Protein AF-0000000076353578 (afdb_homodimer)

Sequence (304 aa):
MSQKGAGIDLDQSLGYLLKEASSALRAAMEEVLRPLGMSVTHYSCLELLAQRPGLSNSELARGAFVTRQTMNVLLQALERDGHVTRPAEAPVGKALPARLTPSGRQSLEKATAAVRSVELRMLSGMSGAEQEAAFRSLKSMVRSLRTGDGDAMSQKGAGIDLDQSLGYLLKEASSALRAAMEEVLRPLGMSVTHYSCLELLAQRPGLSNSELARGAFVTRQTMNVLLQALERDGHVTRPAEAPVGKALPARLTPSGRQSLEKATAAVRSVELRMLSGMSGAEQEAAFRSLKSMVRSLRTGDGDA

Nearest PDB structures (foldseek):
  5x80-assembly1_B  TM=7.965E-01  e=1.619E-10  Mycobacterium tuberculosis H37Rv
  7kua-assembly1_A-2  TM=9.140E-01  e=1.171E-07  Pseudomonas putida
  7kfq-assembly1_A  TM=8.754E-01  e=1.241E-07  Variovorax paradoxus
  6pcp-assembly2_C  TM=8.796E-01  e=1.276E-06  Bordetella pertussis
  6pco-assembly2_C  TM=8.900E-01  e=3.058E-06  Bordetella bronchiseptica

Structure (mmCIF, N/CA/C/O backbone):
data_AF-0000000076353578-model_v1
#
loop_
_entity.id
_entity.type
_entity.pdbx_description
1 polymer 'MarR family transcriptional regulator'
#
loop_
_atom_site.group_PDB
_atom_site.id
_atom_site.type_symbol
_atom_site.label_atom_id
_atom_site.label_alt_id
_atom_site.label_comp_id
_atom_site.label_asym_id
_atom_site.label_entity_id
_atom_site.label_seq_id
_atom_site.pdbx_PDB_ins_code
_atom_site.Cartn_x
_atom_site.Cartn_y
_atom_site.Cartn_z
_atom_site.occupancy
_atom_site.B_iso_or_equiv
_atom_site.auth_seq_id
_atom_site.auth_comp_id
_atom_site.auth_asym_id
_atom_site.auth_atom_id
_atom_site.pdbx_PDB_model_num
ATOM 1 N N . MET A 1 1 ? 1.981 -37.719 -4.461 1 25.62 1 MET A N 1
ATOM 2 C CA . MET A 1 1 ? 2.348 -36.781 -3.393 1 25.62 1 MET A CA 1
ATOM 3 C C . MET A 1 1 ? 1.913 -35.375 -3.73 1 25.62 1 MET A C 1
ATOM 5 O O . MET A 1 1 ? 2.189 -34.875 -4.824 1 25.62 1 MET A O 1
ATOM 9 N N . SER A 1 2 ? 0.731 -34.844 -3.625 1 32.31 2 SER A N 1
ATOM 10 C CA . SER A 1 2 ? 0.082 -33.625 -4.066 1 32.31 2 SER A CA 1
ATOM 11 C C . SER A 1 2 ? 1.041 -32.438 -4.004 1 32.31 2 SER A C 1
ATOM 13 O O . SER A 1 2 ? 1.652 -32.188 -2.967 1 32.31 2 SER A O 1
ATOM 15 N N . GLN A 1 3 ? 1.895 -32.25 -4.949 1 32 3 GLN A N 1
ATOM 16 C CA . GLN A 1 3 ? 3.004 -31.312 -5.117 1 32 3 GLN A CA 1
ATOM 17 C C . GLN A 1 3 ? 2.688 -29.953 -4.48 1 32 3 GLN A C 1
ATOM 19 O O . GLN A 1 3 ? 1.947 -29.156 -5.051 1 32 3 GLN A O 1
ATOM 24 N N . LYS A 1 4 ? 2.143 -29.812 -3.324 1 41.72 4 LYS A N 1
ATOM 25 C CA . LYS A 1 4 ? 2.039 -28.672 -2.418 1 41.72 4 LYS A CA 1
ATOM 26 C C . LYS A 1 4 ? 3.098 -27.609 -2.734 1 41.72 4 LYS A C 1
ATOM 28 O O . LYS A 1 4 ? 4.246 -27.734 -2.305 1 41.72 4 LYS A O 1
ATOM 33 N N . GLY A 1 5 ? 3.244 -27.172 -3.967 1 43.81 5 GLY A N 1
ATOM 34 C CA . GLY A 1 5 ? 4.242 -26.438 -4.73 1 43.81 5 GLY A CA 1
ATOM 35 C C . GLY A 1 5 ? 4.793 -25.234 -3.992 1 43.81 5 GLY A C 1
ATOM 36 O O . GLY A 1 5 ? 4.258 -24.844 -2.951 1 43.81 5 GLY A O 1
ATOM 37 N N . ALA A 1 6 ? 6.199 -24.891 -4.23 1 50.38 6 ALA A N 1
ATOM 38 C CA . ALA A 1 6 ? 7.195 -23.875 -3.895 1 50.38 6 ALA A CA 1
ATOM 39 C C . ALA A 1 6 ? 6.566 -22.484 -3.844 1 50.38 6 ALA A C 1
ATOM 41 O O . ALA A 1 6 ? 7.242 -21.5 -3.533 1 50.38 6 ALA A O 1
ATOM 42 N N . GLY A 1 7 ? 5.164 -22.438 -4.102 1 59 7 GLY A N 1
ATOM 43 C CA . GLY A 1 7 ? 4.637 -21.094 -4.27 1 59 7 GLY A CA 1
ATOM 44 C C . GLY A 1 7 ? 4.152 -20.469 -2.975 1 59 7 GLY A C 1
ATOM 45 O O . GLY A 1 7 ? 4.07 -21.156 -1.948 1 59 7 GLY A O 1
ATOM 46 N N . ILE A 1 8 ? 4.215 -19.25 -2.789 1 67.06 8 ILE A N 1
ATOM 47 C CA . ILE A 1 8 ? 3.693 -18.453 -1.684 1 67.06 8 ILE A CA 1
ATOM 48 C C . ILE A 1 8 ? 2.193 -18.703 -1.531 1 67.06 8 ILE A C 1
ATOM 50 O O . ILE A 1 8 ? 1.443 -18.625 -2.508 1 67.06 8 ILE A O 1
ATOM 54 N N . ASP A 1 9 ? 1.786 -19.406 -0.402 1 75.69 9 ASP A N 1
ATOM 55 C CA . ASP A 1 9 ? 0.364 -19.469 -0.078 1 75.69 9 ASP A CA 1
ATOM 56 C C . ASP A 1 9 ? -0.17 -18.078 0.289 1 75.69 9 ASP A C 1
ATOM 58 O O . ASP A 1 9 ? 0.036 -17.609 1.409 1 75.69 9 ASP A O 1
ATOM 62 N N . LEU A 1 10 ? -0.852 -17.453 -0.615 1 75.25 10 LEU A N 1
ATOM 63 C CA . LEU A 1 10 ? -1.257 -16.062 -0.489 1 75.25 10 LEU A CA 1
ATOM 64 C C . LEU A 1 10 ? -2.109 -15.852 0.758 1 75.25 10 LEU A C 1
ATOM 66 O O . LEU A 1 10 ? -1.989 -14.828 1.434 1 75.25 10 LEU A O 1
ATOM 70 N N . ASP A 1 11 ? -2.906 -16.859 1.148 1 73.69 11 ASP A N 1
ATOM 71 C CA . ASP A 1 11 ? -3.797 -16.734 2.297 1 73.69 11 ASP A CA 1
ATOM 72 C C . ASP A 1 11 ? -3.01 -16.734 3.605 1 73.69 11 ASP A C 1
ATOM 74 O O . ASP A 1 11 ? -3.521 -16.312 4.645 1 73.69 11 ASP A O 1
ATOM 78 N N . GLN A 1 12 ? -1.798 -17.172 3.445 1 80.38 12 GLN A N 1
ATOM 79 C CA . GLN A 1 12 ? -0.992 -17.266 4.656 1 80.38 12 GLN A CA 1
ATOM 80 C C . GLN A 1 12 ? 0.245 -16.375 4.57 1 80.38 12 GLN A C 1
ATOM 82 O O . GLN A 1 12 ? 1.072 -16.359 5.484 1 80.38 12 GLN A O 1
ATOM 87 N N . SER A 1 13 ? 0.334 -15.68 3.58 1 92 13 SER A N 1
ATOM 88 C CA . SER A 1 13 ? 1.501 -14.828 3.363 1 92 13 SER A CA 1
ATOM 89 C C . SER A 1 13 ? 1.386 -13.523 4.141 1 92 13 SER A C 1
ATOM 91 O O . SER A 1 13 ? 0.414 -12.781 3.977 1 92 13 SER A O 1
ATOM 93 N N . LEU A 1 14 ? 2.404 -13.273 4.977 1 95.38 14 LEU A N 1
ATOM 94 C CA . LEU A 1 14 ? 2.451 -12.008 5.711 1 95.38 14 LEU A CA 1
ATOM 95 C C . LEU A 1 14 ? 2.592 -10.828 4.754 1 95.38 14 LEU A C 1
ATOM 97 O O . LEU A 1 14 ? 2.059 -9.75 5.016 1 95.38 14 LEU A O 1
ATOM 101 N N . GLY A 1 15 ? 3.363 -11.117 3.666 1 95.88 15 GLY A N 1
ATOM 102 C CA . GLY A 1 15 ? 3.477 -10.078 2.656 1 95.88 15 GLY A CA 1
ATOM 103 C C . GLY A 1 15 ? 2.152 -9.742 1.998 1 95.88 15 GLY A C 1
ATOM 104 O O . GLY A 1 15 ? 1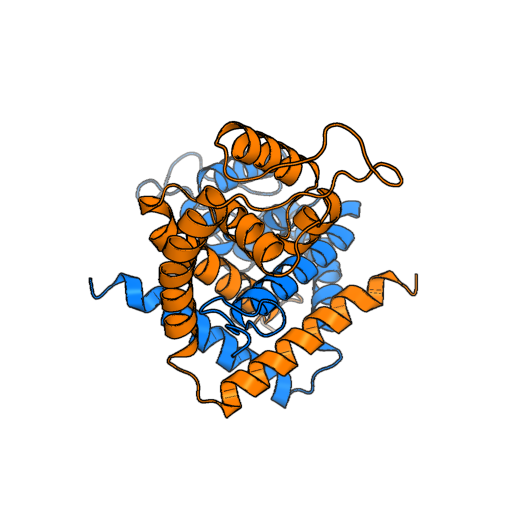.829 -8.562 1.808 1 95.88 15 GLY A O 1
ATOM 105 N N . TYR A 1 16 ? 1.378 -10.727 1.714 1 95.69 16 TYR A N 1
ATOM 106 C CA . TYR A 1 16 ? 0.068 -10.516 1.106 1 95.69 16 TYR A CA 1
ATOM 107 C C . TYR A 1 16 ? -0.879 -9.82 2.074 1 95.69 16 TYR A C 1
ATOM 109 O O . TYR A 1 16 ? -1.604 -8.898 1.689 1 95.69 16 TYR A O 1
ATOM 117 N N . LEU A 1 17 ? -0.846 -10.203 3.314 1 96.5 17 LEU A N 1
ATOM 118 C CA . LEU A 1 17 ? -1.697 -9.594 4.332 1 96.5 17 LEU A CA 1
ATOM 119 C C . LEU A 1 17 ? -1.302 -8.148 4.578 1 96.5 17 LEU A C 1
ATOM 121 O O . LEU A 1 17 ? -2.16 -7.297 4.828 1 96.5 17 LEU A O 1
ATOM 125 N N . LEU A 1 18 ? -0.036 -7.926 4.586 1 97.62 18 LEU A N 1
ATOM 126 C CA . LEU A 1 18 ? 0.47 -6.562 4.695 1 97.62 18 LEU A CA 1
ATOM 127 C C . LEU A 1 18 ? -0.097 -5.684 3.588 1 97.62 18 LEU A C 1
ATOM 129 O O . LEU A 1 18 ? -0.582 -4.578 3.854 1 97.62 18 LEU A O 1
ATOM 133 N N . LYS A 1 19 ? -0.08 -6.152 2.398 1 96.94 19 LYS A N 1
ATOM 134 C CA . LYS A 1 19 ? -0.63 -5.418 1.262 1 96.94 19 LYS A CA 1
ATOM 135 C C . LYS A 1 19 ? -2.141 -5.25 1.396 1 96.94 19 LYS A C 1
ATOM 137 O O . LYS A 1 19 ? -2.678 -4.18 1.105 1 96.94 19 LYS A O 1
ATOM 142 N N . GLU A 1 20 ? -2.756 -6.281 1.809 1 97.06 20 GLU A N 1
ATOM 143 C CA . GLU A 1 20 ? -4.199 -6.219 2.006 1 97.06 20 GLU A CA 1
ATOM 144 C C . GLU A 1 20 ? -4.57 -5.152 3.033 1 97.06 20 GLU A C 1
ATOM 146 O O . GLU A 1 20 ? -5.469 -4.34 2.797 1 97.06 20 GLU A O 1
ATOM 151 N N . ALA A 1 21 ? -3.889 -5.156 4.137 1 97.69 21 ALA A N 1
ATOM 152 C CA . ALA A 1 21 ? -4.148 -4.18 5.191 1 97.69 21 ALA A CA 1
ATOM 153 C C . ALA A 1 21 ? -3.881 -2.758 4.699 1 97.69 21 ALA A C 1
ATOM 155 O O . ALA A 1 21 ? -4.68 -1.85 4.941 1 97.69 21 ALA A O 1
ATOM 156 N N . SER A 1 22 ? -2.764 -2.59 4.055 1 97.94 22 SER A N 1
ATOM 157 C CA . SER A 1 22 ? -2.414 -1.271 3.535 1 97.94 22 SER A CA 1
ATOM 158 C C . SER A 1 22 ? -3.438 -0.792 2.51 1 97.94 22 SER A C 1
ATOM 160 O O . SER A 1 22 ? -3.801 0.385 2.492 1 97.94 22 SER A O 1
ATOM 162 N N . SER A 1 23 ? -3.926 -1.671 1.662 1 97.44 23 SER A N 1
ATOM 163 C CA . SER A 1 23 ? -4.93 -1.332 0.659 1 97.44 23 SER A CA 1
ATOM 164 C C . SER A 1 23 ? -6.266 -0.993 1.309 1 97.44 23 SER A C 1
ATOM 166 O O . SER A 1 23 ? -6.93 -0.033 0.911 1 97.44 23 SER A O 1
ATOM 168 N N . ALA A 1 24 ? -6.66 -1.775 2.289 1 97.5 24 ALA A N 1
ATOM 169 C CA . ALA A 1 24 ? -7.898 -1.507 3.014 1 97.5 24 ALA A CA 1
ATOM 170 C C . ALA A 1 24 ? -7.84 -0.154 3.719 1 97.5 24 ALA A C 1
ATOM 172 O O . ALA A 1 24 ? -8.812 0.601 3.707 1 97.5 24 ALA A O 1
ATOM 173 N N . LEU A 1 25 ? -6.703 0.115 4.297 1 97.69 25 LEU A N 1
ATOM 174 C CA . LEU A 1 25 ? -6.512 1.403 4.957 1 97.69 25 LEU A CA 1
ATOM 175 C C . LEU A 1 25 ? -6.633 2.547 3.955 1 97.69 25 LEU A C 1
ATOM 177 O O . LEU A 1 25 ? -7.344 3.523 4.203 1 97.69 25 LEU A O 1
ATOM 181 N N . ARG A 1 26 ? -5.984 2.4 2.844 1 97.19 26 ARG A N 1
ATOM 182 C CA . ARG A 1 26 ? -6.039 3.445 1.825 1 97.19 26 ARG A CA 1
ATOM 183 C C . ARG A 1 26 ? -7.469 3.67 1.349 1 97.19 26 ARG A C 1
ATOM 185 O O . ARG A 1 26 ? -7.914 4.812 1.219 1 97.19 26 ARG A O 1
ATOM 192 N N . ALA A 1 27 ? -8.156 2.605 1.103 1 97.06 27 ALA A N 1
ATOM 193 C CA . ALA A 1 27 ? -9.539 2.715 0.646 1 97.06 27 ALA A CA 1
ATOM 194 C C . ALA A 1 27 ? -10.406 3.432 1.681 1 97.06 27 ALA A C 1
ATOM 196 O O . ALA A 1 27 ? -11.219 4.293 1.331 1 97.06 27 ALA A O 1
ATOM 197 N N . ALA A 1 28 ? -10.234 3.078 2.891 1 97.56 28 ALA A N 1
ATOM 198 C CA . ALA A 1 28 ? -11 3.709 3.965 1 97.56 28 ALA A CA 1
ATOM 199 C C . ALA A 1 28 ? -10.672 5.195 4.074 1 97.56 28 ALA A C 1
ATOM 201 O O . ALA A 1 28 ? -11.562 6.023 4.266 1 97.56 28 ALA A O 1
ATOM 202 N N . MET A 1 29 ? -9.391 5.52 3.941 1 97.62 29 MET A N 1
ATOM 203 C CA . MET A 1 29 ? -8.977 6.918 3.977 1 97.62 29 MET A CA 1
ATOM 204 C C . MET A 1 29 ? -9.562 7.691 2.799 1 97.62 29 MET A C 1
ATOM 206 O O . MET A 1 29 ? -10.055 8.805 2.967 1 97.62 29 MET A O 1
ATOM 210 N N . GLU A 1 30 ? -9.531 7.094 1.649 1 97.38 30 GLU A N 1
ATOM 211 C CA . GLU A 1 30 ? -10.094 7.75 0.471 1 97.38 30 GLU A CA 1
ATOM 212 C C . GLU A 1 30 ? -11.578 8.031 0.648 1 97.38 30 GLU A C 1
ATOM 214 O O . GLU A 1 30 ? -12.07 9.086 0.25 1 97.38 30 GLU A O 1
ATOM 219 N N . GLU A 1 31 ? -12.227 7.117 1.223 1 97.25 31 GLU A N 1
ATOM 220 C CA . GLU A 1 31 ? -13.664 7.258 1.415 1 97.25 31 GLU A CA 1
ATOM 221 C C . GLU A 1 31 ? -13.984 8.469 2.279 1 97.25 31 GLU A C 1
ATOM 223 O O . GLU A 1 31 ? -14.906 9.234 1.969 1 97.25 31 GLU A O 1
ATOM 228 N N . VAL A 1 32 ? -13.242 8.719 3.301 1 97 32 VAL A N 1
ATOM 229 C CA . VAL A 1 32 ? -13.578 9.797 4.23 1 97 32 VAL A CA 1
ATOM 230 C C . VAL A 1 32 ? -13.008 11.117 3.721 1 97 32 VAL A C 1
ATOM 232 O O . VAL A 1 32 ? -13.445 12.188 4.137 1 97 32 VAL A O 1
ATOM 235 N N . LEU A 1 33 ? -12.023 11.055 2.818 1 97.81 33 LEU A N 1
ATOM 236 C CA . LEU A 1 33 ? -11.383 12.258 2.301 1 97.81 33 LEU A CA 1
ATOM 237 C C . LEU A 1 33 ? -12.109 12.773 1.062 1 97.81 33 LEU A C 1
ATOM 239 O O . LEU A 1 33 ? -12.039 13.961 0.74 1 97.81 33 LEU A O 1
ATOM 243 N N . ARG A 1 34 ? -12.867 11.859 0.446 1 97.44 34 ARG A N 1
ATOM 244 C CA . ARG A 1 34 ? -13.523 12.172 -0.82 1 97.44 34 ARG A CA 1
ATOM 245 C C . ARG A 1 34 ? -14.461 13.367 -0.671 1 97.44 34 ARG A C 1
ATOM 247 O O . ARG A 1 34 ? -14.398 14.32 -1.45 1 97.44 34 ARG A O 1
ATOM 254 N N . PRO A 1 35 ? -15.312 13.398 0.354 1 96.81 35 PRO A N 1
ATOM 255 C CA . PRO A 1 35 ? -16.234 14.531 0.503 1 96.81 35 PRO A CA 1
ATOM 256 C C . PRO A 1 35 ? -15.5 15.852 0.724 1 96.81 35 PRO A C 1
ATOM 258 O O . PRO A 1 35 ? -16.078 16.922 0.544 1 96.81 35 PRO A O 1
ATOM 261 N N . LEU A 1 36 ? -14.211 15.766 1.05 1 95.94 36 LEU A N 1
ATOM 262 C CA . LEU A 1 36 ? -13.414 16.969 1.312 1 95.94 36 LEU A CA 1
ATOM 263 C C . LEU A 1 36 ? -12.609 17.359 0.08 1 95.94 36 LEU A C 1
ATOM 265 O O . LEU A 1 36 ? -11.836 18.328 0.123 1 95.94 36 LEU A O 1
ATOM 269 N N . GLY A 1 37 ? -12.781 16.531 -0.995 1 95.19 37 GLY A N 1
ATOM 270 C CA . GLY A 1 37 ? -12.055 16.812 -2.219 1 95.19 37 GLY A CA 1
ATOM 271 C C . GLY A 1 37 ? -10.57 16.516 -2.111 1 95.19 37 GLY A C 1
ATOM 272 O O . GLY A 1 37 ? -9.75 17.156 -2.785 1 95.19 37 GLY A O 1
ATOM 273 N N . MET A 1 38 ? -10.133 15.625 -1.256 1 95.94 38 MET A N 1
ATOM 274 C CA . MET A 1 38 ? -8.727 15.312 -1.001 1 95.94 38 MET A CA 1
ATOM 275 C C . MET A 1 38 ? -8.438 13.836 -1.28 1 95.94 38 MET A C 1
ATOM 277 O O . MET A 1 38 ? -9.25 12.969 -0.952 1 95.94 38 MET A O 1
ATOM 281 N N . SER A 1 39 ? -7.293 13.57 -1.872 1 96.94 39 SER A N 1
ATOM 282 C CA . SER A 1 39 ? -6.766 12.211 -1.945 1 96.94 39 SER A CA 1
ATOM 283 C C . SER A 1 39 ? -5.883 11.898 -0.744 1 96.94 39 SER A C 1
ATOM 285 O O . SER A 1 39 ? -5.531 12.789 0.029 1 96.94 39 SER A O 1
ATOM 287 N N . VAL A 1 40 ? -5.559 10.695 -0.634 1 96.94 40 VAL A N 1
ATOM 288 C CA . VAL A 1 40 ? -4.652 10.281 0.429 1 96.94 40 VAL A CA 1
ATOM 289 C C . VAL A 1 40 ? -3.303 10.977 0.26 1 96.94 40 VAL A C 1
ATOM 291 O O . VAL A 1 40 ? -2.705 11.43 1.237 1 96.94 40 VAL A O 1
ATOM 294 N N . THR A 1 41 ? -2.855 11.109 -0.935 1 97.25 41 THR A N 1
ATOM 295 C CA . THR A 1 41 ? -1.584 11.773 -1.211 1 97.25 41 THR A CA 1
ATOM 296 C C . THR A 1 41 ? -1.651 13.25 -0.84 1 97.25 41 THR A C 1
ATOM 298 O O . THR A 1 41 ? -0.704 13.797 -0.27 1 97.25 41 THR A O 1
ATOM 301 N N . HIS A 1 42 ? -2.754 13.844 -1.215 1 97.44 42 HIS A N 1
ATOM 302 C CA . HIS A 1 42 ? -2.996 15.234 -0.85 1 97.44 42 HIS A CA 1
ATOM 303 C C . HIS A 1 42 ? -2.963 15.422 0.663 1 97.44 42 HIS A C 1
ATOM 305 O O . HIS A 1 42 ? -2.236 16.281 1.172 1 97.44 42 HIS A O 1
ATOM 311 N N . TYR A 1 43 ? -3.658 14.602 1.351 1 97.06 43 TYR A N 1
ATOM 312 C CA . TYR A 1 43 ? -3.678 14.641 2.809 1 97.06 43 TYR A CA 1
ATOM 313 C C . TYR A 1 43 ? -2.279 14.438 3.377 1 97.06 43 TYR A C 1
ATOM 315 O O . TYR A 1 43 ? -1.845 15.188 4.258 1 97.06 43 TYR A O 1
ATOM 323 N N . S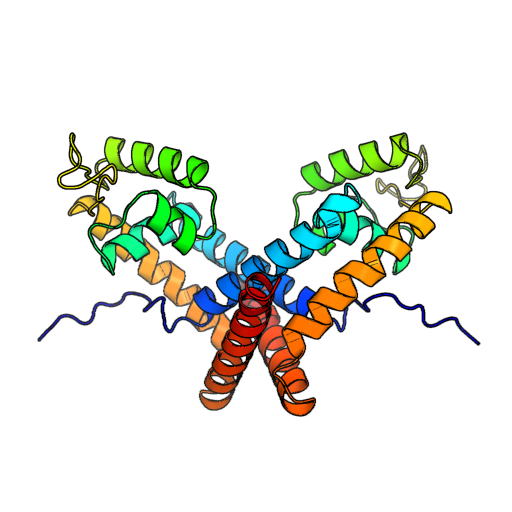ER A 1 44 ? -1.595 13.422 2.885 1 96.88 44 SER A N 1
ATOM 324 C CA . SER A 1 44 ? -0.254 13.102 3.361 1 96.88 44 SER A CA 1
ATOM 325 C C . SER A 1 44 ? 0.695 14.281 3.18 1 96.88 44 SER A C 1
ATOM 327 O O . SER A 1 44 ? 1.496 14.578 4.066 1 96.88 44 SER A O 1
ATOM 329 N N . CYS A 1 45 ? 0.576 14.922 2.09 1 97 45 CYS A N 1
ATOM 330 C CA . CYS A 1 45 ? 1.423 16.078 1.804 1 97 45 CYS A CA 1
ATOM 331 C C . CYS A 1 45 ? 1.2 17.188 2.828 1 97 45 CYS A C 1
ATOM 333 O O . CYS A 1 45 ? 2.156 17.688 3.42 1 97 45 CYS A O 1
ATOM 335 N N . LEU A 1 46 ? -0.03 17.5 3.09 1 97.38 46 LEU A N 1
ATOM 336 C CA . LEU A 1 46 ? -0.355 18.562 4.039 1 97.38 46 LEU A CA 1
ATOM 337 C C . LEU A 1 46 ? 0.081 18.188 5.449 1 97.38 46 LEU A C 1
ATOM 339 O O . LEU A 1 46 ? 0.63 19.016 6.18 1 97.38 46 LEU A O 1
ATOM 343 N N . GLU A 1 47 ? -0.168 16.969 5.781 1 96.44 47 GLU A N 1
ATOM 344 C CA . GLU A 1 47 ? 0.19 16.484 7.113 1 96.44 47 GLU A CA 1
ATOM 345 C C . GLU A 1 47 ? 1.699 16.531 7.328 1 96.44 47 GLU A C 1
ATOM 347 O O . GLU A 1 47 ? 2.166 16.953 8.391 1 96.44 47 GLU A O 1
ATOM 352 N N . LEU A 1 48 ? 2.432 16.094 6.371 1 96.38 48 LEU A N 1
ATOM 353 C CA . LEU A 1 48 ? 3.887 16.125 6.457 1 96.38 48 LEU A CA 1
ATOM 354 C C . LEU A 1 48 ? 4.387 17.562 6.621 1 96.38 48 LEU A C 1
ATOM 356 O O . LEU A 1 48 ? 5.246 17.828 7.465 1 96.38 48 LEU A O 1
ATOM 360 N N . LEU A 1 49 ? 3.82 18.469 5.906 1 96.69 49 LEU A N 1
ATOM 361 C CA . LEU A 1 49 ? 4.234 19.875 5.973 1 96.69 49 LEU A CA 1
ATOM 362 C C . LEU A 1 49 ? 3.859 20.484 7.316 1 96.69 49 LEU A C 1
ATOM 364 O O . LEU A 1 49 ? 4.578 21.344 7.836 1 96.69 49 LEU A O 1
ATOM 368 N N . ALA A 1 50 ? 2.721 20.062 7.809 1 95.88 50 ALA A N 1
ATOM 369 C CA . ALA A 1 50 ? 2.299 20.547 9.117 1 95.88 50 ALA A CA 1
ATOM 370 C C . ALA A 1 50 ? 3.27 20.109 10.211 1 95.88 50 ALA A C 1
ATOM 372 O O . ALA A 1 50 ? 3.578 20.891 11.117 1 95.88 50 ALA A O 1
ATOM 373 N N . GLN A 1 51 ? 3.783 18.984 10.102 1 94.12 51 GLN A N 1
ATOM 374 C CA . GLN A 1 51 ? 4.676 18.422 11.117 1 94.12 51 GLN A CA 1
ATOM 375 C C . GLN A 1 51 ? 6.113 18.891 10.898 1 94.12 51 GLN A C 1
ATOM 377 O O . GLN A 1 51 ? 6.875 19.047 11.852 1 94.12 51 GLN A O 1
ATOM 382 N N . ARG A 1 52 ? 6.445 19.031 9.641 1 93.81 52 ARG A N 1
ATOM 383 C CA . ARG A 1 52 ? 7.797 19.438 9.258 1 93.81 52 ARG A CA 1
ATOM 384 C C . ARG A 1 52 ? 7.762 20.516 8.172 1 93.81 52 ARG A C 1
ATOM 386 O O . ARG A 1 52 ? 8.016 20.219 7 1 93.81 52 ARG A O 1
ATOM 393 N N . PRO A 1 53 ? 7.586 21.734 8.602 1 94.25 53 PRO A N 1
ATOM 394 C CA . PRO A 1 53 ? 7.57 22.797 7.598 1 94.25 53 PRO A CA 1
ATOM 395 C C . PRO A 1 53 ? 8.898 22.938 6.863 1 94.25 53 PRO A C 1
ATOM 397 O O . PRO A 1 53 ? 9.969 22.766 7.465 1 94.25 53 PRO A O 1
ATOM 400 N N . GLY A 1 54 ? 8.812 23.172 5.594 1 94.69 54 GLY A N 1
ATOM 401 C CA . GLY A 1 54 ? 10.023 23.438 4.836 1 94.69 54 GLY A CA 1
ATOM 402 C C . GLY A 1 54 ? 10.539 22.219 4.098 1 94.69 54 GLY A C 1
ATOM 403 O O . GLY A 1 54 ? 11.625 22.25 3.506 1 94.69 54 GLY A O 1
ATOM 404 N N . LEU A 1 55 ? 9.797 21.156 4.066 1 95.62 55 LEU A N 1
ATOM 405 C CA . LEU A 1 55 ? 10.211 19.969 3.33 1 95.62 55 LEU A CA 1
ATOM 406 C C . LEU A 1 55 ? 10.266 20.25 1.833 1 95.62 55 LEU A C 1
ATOM 408 O O . LEU A 1 55 ? 9.438 20.984 1.304 1 95.62 55 LEU A O 1
ATOM 412 N N . SER A 1 56 ? 11.219 19.594 1.185 1 95.94 56 SER A N 1
ATOM 413 C CA . SER A 1 56 ? 11.359 19.688 -0.265 1 95.94 56 SER A CA 1
ATOM 414 C C . SER A 1 56 ? 10.391 18.75 -0.976 1 95.94 56 SER A C 1
ATOM 416 O O . SER A 1 56 ? 9.773 17.891 -0.344 1 95.94 56 SER A O 1
ATOM 418 N N . ASN A 1 57 ? 10.281 19 -2.309 1 96.31 57 ASN A N 1
ATOM 419 C CA . ASN A 1 57 ? 9.492 18.094 -3.143 1 96.31 57 ASN A CA 1
ATOM 420 C C . ASN A 1 57 ? 9.922 16.641 -2.969 1 96.31 57 ASN A C 1
ATOM 422 O O . ASN A 1 57 ? 9.078 15.758 -2.805 1 96.31 57 ASN A O 1
ATOM 426 N N . SER A 1 58 ? 11.25 16.453 -2.902 1 96.5 58 SER A N 1
ATOM 427 C CA . SER A 1 58 ? 11.789 15.094 -2.791 1 96.5 58 SER A CA 1
ATOM 428 C C . SER A 1 58 ? 11.477 14.484 -1.429 1 96.5 58 SER A C 1
ATOM 430 O O . SER A 1 58 ? 11.125 13.312 -1.335 1 96.5 58 SER A O 1
ATOM 432 N N . GLU A 1 59 ? 11.602 15.258 -0.394 1 96.56 59 GLU A N 1
ATOM 433 C CA . GLU A 1 59 ? 11.297 14.789 0.955 1 96.56 59 GLU A CA 1
ATOM 434 C C . GLU A 1 59 ? 9.812 14.484 1.113 1 96.56 59 GLU A C 1
ATOM 436 O O . GLU A 1 59 ? 9.438 13.477 1.729 1 96.56 59 GLU A O 1
ATOM 441 N N . LEU A 1 60 ? 8.984 15.305 0.547 1 97.38 60 LEU A N 1
ATOM 442 C CA . LEU A 1 60 ? 7.543 15.086 0.582 1 97.38 60 LEU A CA 1
ATOM 443 C C . LEU A 1 60 ? 7.164 13.836 -0.192 1 97.38 60 LEU A C 1
ATOM 445 O O . LEU A 1 60 ? 6.355 13.031 0.28 1 97.38 60 LEU A O 1
ATOM 449 N N . ALA A 1 61 ? 7.773 13.688 -1.366 1 97.81 61 ALA A N 1
ATOM 450 C CA . ALA A 1 61 ? 7.5 12.508 -2.188 1 97.81 61 ALA A CA 1
ATOM 451 C C . ALA A 1 61 ? 7.863 11.227 -1.443 1 97.81 61 ALA A C 1
ATOM 453 O O . ALA A 1 61 ? 7.07 10.281 -1.396 1 97.81 61 ALA A O 1
ATOM 454 N N . ARG A 1 62 ? 9.008 11.211 -0.783 1 95.31 62 ARG A N 1
ATOM 455 C CA . ARG A 1 62 ? 9.469 10.062 -0.009 1 95.31 62 ARG A CA 1
ATOM 45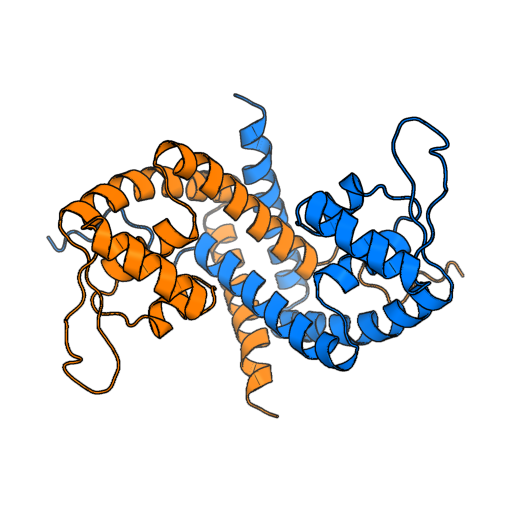6 C C . ARG A 1 62 ? 8.531 9.781 1.161 1 95.31 62 ARG A C 1
ATOM 458 O O . ARG A 1 62 ? 8.148 8.633 1.39 1 95.31 62 ARG A O 1
ATOM 465 N N . GLY A 1 63 ? 8.07 10.781 1.802 1 95.38 63 GLY A N 1
ATOM 466 C CA . GLY A 1 63 ? 7.211 10.633 2.963 1 95.38 63 GLY A CA 1
ATOM 467 C C . GLY A 1 63 ? 5.797 10.211 2.607 1 95.38 63 GLY A C 1
ATOM 468 O O . GLY A 1 63 ? 5.102 9.609 3.426 1 95.38 63 GLY A O 1
ATOM 469 N N . ALA A 1 64 ? 5.391 10.539 1.421 1 96.62 64 ALA A N 1
ATOM 470 C CA . ALA A 1 64 ? 4.039 10.211 0.979 1 96.62 64 ALA A CA 1
ATOM 471 C C . ALA A 1 64 ? 4.039 8.953 0.112 1 96.62 64 ALA A C 1
ATOM 473 O O . ALA A 1 64 ? 2.988 8.531 -0.373 1 96.62 64 ALA A O 1
ATOM 474 N N . PHE A 1 65 ? 5.215 8.352 -0.121 1 95.94 65 PHE A N 1
ATOM 475 C CA . PHE A 1 65 ? 5.391 7.105 -0.857 1 95.94 65 PHE A CA 1
ATOM 476 C C . PHE A 1 65 ? 4.922 7.258 -2.299 1 95.94 65 PHE A C 1
ATOM 478 O O . PHE A 1 65 ? 4.25 6.375 -2.836 1 95.94 65 PHE A O 1
ATOM 485 N N . VAL A 1 66 ? 5.188 8.406 -2.934 1 96.94 66 VAL A N 1
ATOM 486 C CA . VAL A 1 66 ? 4.883 8.648 -4.34 1 96.94 66 VAL A CA 1
ATOM 487 C C . VAL A 1 66 ? 6.141 9.117 -5.07 1 96.94 66 VAL A C 1
ATOM 489 O O . VAL A 1 66 ? 7.172 9.367 -4.441 1 96.94 66 VAL A O 1
ATOM 492 N N . THR A 1 67 ? 6.078 9.164 -6.355 1 96.25 67 THR A N 1
ATOM 493 C CA . THR A 1 67 ? 7.211 9.648 -7.141 1 96.25 67 THR A CA 1
ATOM 494 C C . THR A 1 67 ? 7.371 11.156 -6.98 1 96.25 67 THR A C 1
ATOM 496 O O . THR A 1 67 ? 6.406 11.859 -6.664 1 96.25 67 THR A O 1
ATOM 499 N N . ARG A 1 68 ? 8.586 11.641 -7.227 1 97.12 68 ARG A N 1
ATOM 500 C CA . ARG A 1 68 ? 8.859 13.07 -7.199 1 97.12 68 ARG A CA 1
ATOM 501 C C . ARG A 1 68 ? 7.984 13.82 -8.195 1 97.12 68 ARG A C 1
ATOM 503 O O . ARG A 1 68 ? 7.512 14.922 -7.91 1 97.12 68 ARG A O 1
ATOM 510 N N . GLN A 1 69 ? 7.77 13.195 -9.297 1 97.75 69 GLN A N 1
ATOM 511 C CA . GLN A 1 69 ? 6.934 13.812 -10.328 1 97.75 69 GLN A CA 1
ATOM 512 C C . GLN A 1 69 ? 5.5 13.992 -9.836 1 97.75 69 GLN A C 1
ATOM 514 O O . GLN A 1 69 ? 4.902 15.055 -10.016 1 97.75 69 GLN A O 1
ATOM 519 N N . THR A 1 70 ? 4.988 12.984 -9.219 1 97.88 70 THR A N 1
ATOM 520 C CA . THR A 1 70 ? 3.635 13.039 -8.672 1 97.88 70 THR A CA 1
ATOM 521 C C . THR A 1 70 ? 3.521 14.133 -7.613 1 97.88 70 THR A C 1
ATOM 523 O O . THR A 1 70 ? 2.562 14.906 -7.613 1 97.88 70 THR A O 1
ATOM 526 N N . MET A 1 71 ? 4.488 14.18 -6.777 1 98.19 71 MET A N 1
ATOM 527 C CA . MET A 1 71 ? 4.484 15.172 -5.703 1 98.19 71 MET A CA 1
ATOM 528 C C . MET A 1 71 ? 4.609 16.578 -6.266 1 98.19 71 MET A C 1
ATOM 530 O O . MET A 1 71 ? 3.955 17.516 -5.777 1 98.19 71 MET A O 1
ATOM 534 N N . ASN A 1 72 ? 5.391 16.75 -7.277 1 97.75 72 ASN A N 1
ATOM 535 C CA . ASN A 1 72 ? 5.574 18.062 -7.895 1 97.75 72 ASN A CA 1
ATOM 536 C C . ASN A 1 72 ? 4.266 18.594 -8.469 1 97.75 72 ASN A C 1
ATOM 538 O O . ASN A 1 72 ? 3.924 19.766 -8.273 1 97.75 72 ASN A O 1
ATOM 542 N N . VAL A 1 73 ? 3.602 17.734 -9.172 1 98.44 73 VAL A N 1
ATOM 543 C CA . VAL A 1 73 ? 2.318 18.109 -9.758 1 98.44 73 VAL A CA 1
ATOM 544 C C . VAL A 1 73 ? 1.347 18.531 -8.648 1 98.44 73 VAL A C 1
ATOM 546 O O . VAL A 1 73 ? 0.656 19.547 -8.773 1 98.44 73 VAL A O 1
ATOM 549 N N . LEU A 1 74 ? 1.324 17.828 -7.605 1 98 74 LEU A N 1
ATOM 550 C CA . LEU A 1 74 ? 0.435 18.109 -6.484 1 98 74 LEU A CA 1
ATOM 551 C C . LEU A 1 74 ? 0.815 19.438 -5.82 1 98 74 LEU A C 1
ATOM 553 O O . LEU A 1 74 ? -0.053 20.266 -5.535 1 98 74 LEU A O 1
ATOM 557 N N . LEU A 1 75 ? 2.088 19.609 -5.582 1 97.62 75 LEU A N 1
ATOM 558 C CA . LEU A 1 75 ? 2.559 20.844 -4.945 1 97.62 75 LEU A CA 1
ATOM 559 C C . LEU A 1 75 ? 2.186 22.062 -5.773 1 97.62 75 LEU A C 1
ATOM 561 O O . LEU A 1 75 ? 1.778 23.094 -5.223 1 97.62 75 LEU A O 1
ATOM 565 N N . GLN A 1 76 ? 2.33 21.938 -7.031 1 97.5 76 GLN A N 1
ATOM 566 C CA . GLN A 1 76 ? 1.947 23.031 -7.918 1 97.5 76 GLN A CA 1
ATOM 567 C C . GLN A 1 76 ? 0.458 23.344 -7.797 1 97.5 76 GLN A C 1
ATOM 569 O O . GLN A 1 76 ? 0.066 24.516 -7.723 1 97.5 76 GLN A O 1
ATOM 574 N N . ALA A 1 77 ? -0.326 22.328 -7.785 1 97.94 77 ALA A N 1
ATOM 575 C CA . ALA A 1 77 ? -1.769 22.516 -7.641 1 97.94 77 ALA A CA 1
ATOM 576 C C . ALA A 1 77 ? -2.113 23.141 -6.297 1 97.94 77 ALA A C 1
ATOM 578 O O . ALA A 1 77 ? -2.947 24.047 -6.223 1 97.94 77 ALA A O 1
ATOM 579 N N . LEU A 1 78 ? -1.475 22.703 -5.246 1 97.75 78 LEU A N 1
ATOM 580 C CA . LEU A 1 78 ? -1.728 23.219 -3.902 1 97.75 78 LEU A CA 1
ATOM 581 C C . LEU A 1 78 ? -1.306 24.672 -3.789 1 97.75 78 LEU A C 1
ATOM 583 O O . LEU A 1 78 ? -1.934 25.453 -3.068 1 97.75 78 LEU A O 1
ATOM 587 N N . GLU A 1 79 ? -0.232 24.938 -4.438 1 97.5 79 GLU A N 1
ATOM 588 C CA . GLU A 1 79 ? 0.223 26.328 -4.469 1 97.5 79 GLU A CA 1
ATOM 589 C C . GLU A 1 79 ? -0.774 27.219 -5.203 1 97.5 79 GLU A C 1
ATOM 591 O O . GLU A 1 79 ? -1.116 28.297 -4.727 1 97.5 79 GLU A O 1
ATOM 596 N N . ARG A 1 80 ? -1.186 26.766 -6.344 1 97.31 80 ARG A N 1
ATOM 597 C CA . ARG A 1 80 ? -2.17 27.5 -7.133 1 97.31 80 ARG A CA 1
ATOM 598 C C . ARG A 1 80 ? -3.457 27.703 -6.344 1 97.31 80 ARG A C 1
ATOM 600 O O . ARG A 1 80 ? -4.062 28.781 -6.402 1 97.31 80 ARG A O 1
ATOM 607 N N . ASP A 1 81 ? -3.818 26.719 -5.535 1 96.81 81 ASP A N 1
ATOM 608 C CA . ASP A 1 81 ? -5.055 26.766 -4.766 1 96.81 81 ASP A CA 1
ATOM 609 C C . ASP A 1 81 ? -4.875 27.547 -3.471 1 96.81 81 ASP A C 1
ATOM 611 O O . ASP A 1 81 ? -5.828 27.75 -2.719 1 96.81 81 ASP A O 1
ATOM 615 N N . GLY A 1 82 ? -3.66 27.922 -3.176 1 97.31 82 GLY A N 1
ATOM 616 C CA . GLY A 1 82 ? -3.379 28.781 -2.035 1 97.31 82 GLY A CA 1
ATOM 617 C C . GLY A 1 82 ? -3.188 28.016 -0.743 1 97.31 82 GLY A C 1
ATOM 618 O O . GLY A 1 82 ? -3.26 28.578 0.345 1 97.31 82 GLY A O 1
ATOM 619 N N . HIS A 1 83 ? -2.924 26.672 -0.813 1 97.75 83 HIS A N 1
ATOM 620 C CA . HIS A 1 83 ? -2.783 25.844 0.381 1 97.75 83 HIS A CA 1
ATOM 621 C C . HIS A 1 83 ? -1.322 25.734 0.803 1 97.75 83 HIS A C 1
ATOM 623 O O . HIS A 1 83 ? -1.029 25.406 1.955 1 97.75 83 HIS A O 1
ATOM 629 N N . VAL A 1 84 ? -0.42 25.953 -0.177 1 98 84 VAL A N 1
ATOM 630 C CA . VAL A 1 84 ? 1.018 25.844 0.049 1 98 84 VAL A CA 1
ATOM 631 C C . VAL A 1 84 ? 1.737 27.031 -0.604 1 98 84 VAL A C 1
ATOM 633 O O . VAL A 1 84 ? 1.268 27.562 -1.605 1 98 84 VAL A O 1
ATOM 636 N N . THR A 1 85 ? 2.783 27.391 0.028 1 97.31 85 THR A N 1
ATOM 637 C CA . THR A 1 85 ? 3.656 28.391 -0.575 1 97.31 85 THR A CA 1
ATOM 638 C C . THR A 1 85 ? 5.074 27.859 -0.737 1 97.31 85 THR A C 1
ATOM 640 O O . THR A 1 85 ? 5.52 27.016 0.057 1 97.31 85 THR A O 1
ATOM 643 N N . ARG A 1 86 ? 5.676 28.25 -1.749 1 94.88 86 ARG A N 1
ATOM 644 C CA . ARG A 1 86 ? 7.086 27.984 -2.004 1 94.88 86 ARG A CA 1
ATOM 645 C C . ARG A 1 86 ? 7.812 29.234 -2.479 1 94.88 86 ARG A C 1
ATOM 647 O O . ARG A 1 86 ? 7.223 30.078 -3.156 1 94.88 86 ARG A O 1
ATOM 654 N N . PRO A 1 87 ? 9.07 29.312 -2.057 1 92.44 87 PRO A N 1
ATOM 655 C CA . PRO A 1 87 ? 9.812 30.469 -2.553 1 92.44 87 PRO A CA 1
ATOM 656 C C . PRO A 1 87 ? 10.109 30.391 -4.047 1 92.44 87 PRO A C 1
ATOM 658 O O . PRO A 1 87 ? 10.172 29.297 -4.609 1 92.44 87 PRO A O 1
ATOM 661 N N . ALA A 1 88 ? 10.281 31.547 -4.602 1 88.69 88 ALA A N 1
ATOM 662 C CA . ALA A 1 88 ? 10.602 31.609 -6.027 1 88.69 88 ALA A CA 1
ATOM 663 C C . ALA A 1 88 ? 11.992 31.047 -6.305 1 88.69 88 ALA A C 1
ATOM 665 O O . ALA A 1 88 ? 12.227 30.438 -7.352 1 88.69 88 ALA A O 1
ATOM 666 N N . GLU A 1 89 ? 12.852 31.312 -5.285 1 89.19 89 GLU A N 1
ATOM 667 C CA . GLU A 1 89 ? 14.219 30.828 -5.406 1 89.19 89 GLU A CA 1
ATOM 668 C C . GLU A 1 89 ? 14.633 30.031 -4.172 1 89.19 89 GLU A C 1
ATOM 670 O O . GLU A 1 89 ? 14.227 30.359 -3.053 1 89.19 89 GLU A O 1
ATOM 675 N N . ALA A 1 90 ? 15.453 29.094 -4.473 1 86.25 90 ALA A N 1
ATOM 676 C CA . ALA A 1 90 ? 15.953 28.266 -3.373 1 86.25 90 ALA A CA 1
ATOM 677 C C . ALA A 1 90 ? 16.906 29.062 -2.486 1 86.25 90 ALA A C 1
ATOM 679 O O . ALA A 1 90 ? 17.875 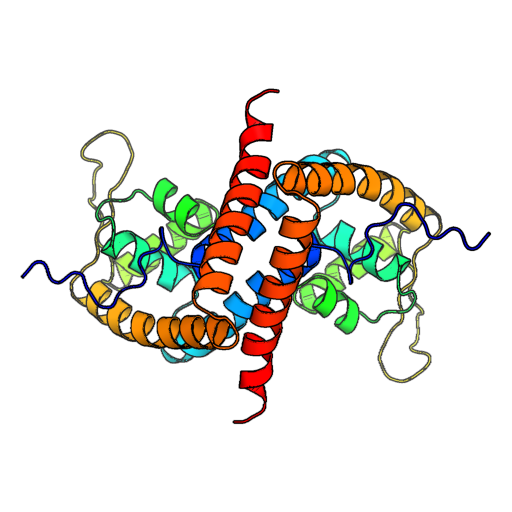29.656 -2.977 1 86.25 90 ALA A O 1
ATOM 680 N N . PRO A 1 91 ? 16.625 29.078 -1.218 1 83 91 PRO A N 1
ATOM 681 C CA . PRO A 1 91 ? 17.578 29.766 -0.342 1 83 91 PRO A CA 1
ATOM 682 C C . PRO A 1 91 ? 18.953 29.109 -0.336 1 83 91 PRO A C 1
ATOM 684 O O . PRO A 1 91 ? 19.984 29.812 -0.327 1 83 91 PRO A O 1
ATOM 687 N N . VAL A 1 92 ? 18.922 27.859 -0.264 1 78.5 92 VAL A N 1
ATOM 688 C CA . VAL A 1 92 ? 20.141 27.062 -0.281 1 78.5 92 VAL A CA 1
ATOM 689 C C . VAL A 1 92 ? 19.984 25.891 -1.244 1 78.5 92 VAL A C 1
ATOM 691 O O . VAL A 1 92 ? 18.969 25.203 -1.227 1 78.5 92 VAL A O 1
ATOM 694 N N . GLY A 1 93 ? 20.891 25.75 -2.127 1 81.62 93 GLY A N 1
ATOM 695 C CA . GLY A 1 93 ? 20.844 24.625 -3.059 1 81.62 93 GLY A CA 1
ATOM 696 C C . GLY A 1 93 ? 19.734 24.75 -4.082 1 81.62 93 GLY A C 1
ATOM 697 O O . GLY A 1 93 ? 19.531 25.828 -4.66 1 81.62 93 GLY A O 1
ATOM 698 N N . LYS A 1 94 ? 19.109 23.594 -4.375 1 82.31 94 LYS A N 1
ATOM 699 C CA . LYS A 1 94 ? 18.094 23.562 -5.422 1 82.31 94 LYS A CA 1
ATOM 700 C C . LYS A 1 94 ? 16.703 23.266 -4.84 1 82.31 94 LYS A C 1
ATOM 702 O O . LYS A 1 94 ? 15.703 23.375 -5.535 1 82.31 94 LYS A O 1
ATOM 707 N N . ALA A 1 95 ? 16.734 23 -3.59 1 86 95 ALA A N 1
ATOM 708 C CA . ALA A 1 95 ? 15.469 22.609 -2.975 1 86 95 ALA A CA 1
ATOM 709 C C . ALA A 1 95 ? 14.609 23.844 -2.66 1 86 95 ALA A C 1
ATOM 711 O O . ALA A 1 95 ? 15.133 24.875 -2.227 1 86 95 ALA A O 1
ATOM 712 N N . LEU A 1 96 ? 13.328 23.797 -2.977 1 91.31 96 LEU A N 1
ATOM 713 C CA . LEU A 1 96 ? 12.352 24.828 -2.627 1 91.31 96 LEU A CA 1
ATOM 714 C C . LEU A 1 96 ? 11.492 24.391 -1.45 1 91.31 96 LEU A C 1
ATOM 716 O O . LEU A 1 96 ? 10.578 23.578 -1.615 1 91.31 96 LEU A O 1
ATOM 720 N N . PRO A 1 97 ? 11.789 24.891 -0.317 1 94.19 97 PRO A N 1
ATOM 721 C CA . PRO A 1 97 ? 11.023 24.469 0.857 1 94.19 97 PRO A CA 1
ATOM 722 C C . PRO A 1 97 ? 9.555 24.891 0.788 1 94.19 97 PRO A C 1
ATOM 724 O O . PRO A 1 97 ? 9.258 26.062 0.547 1 94.19 97 PRO A O 1
ATOM 727 N N . ALA A 1 98 ? 8.695 24 1.013 1 96.44 98 ALA A N 1
ATOM 728 C CA . ALA A 1 98 ? 7.262 24.266 0.98 1 96.44 98 ALA A CA 1
ATOM 729 C C . ALA A 1 98 ? 6.711 24.484 2.387 1 96.44 98 ALA A C 1
ATOM 731 O O . ALA A 1 98 ? 7.18 23.859 3.346 1 96.44 98 ALA A O 1
ATOM 732 N N . ARG A 1 99 ? 5.715 25.359 2.469 1 97.31 99 ARG A N 1
ATOM 733 C CA . ARG A 1 99 ? 5.062 25.641 3.748 1 97.31 99 ARG A CA 1
ATOM 734 C C . ARG A 1 99 ? 3.549 25.703 3.588 1 97.31 99 ARG A C 1
ATOM 736 O O . ARG A 1 99 ? 3.049 26.141 2.547 1 97.31 99 ARG A O 1
ATOM 743 N N . LEU A 1 100 ? 2.877 25.344 4.672 1 97.5 100 LEU A N 1
ATOM 744 C CA . LEU A 1 100 ? 1.424 25.484 4.664 1 97.5 100 LEU A CA 1
ATOM 745 C C . LEU A 1 100 ? 1.01 26.938 4.852 1 97.5 100 LEU A C 1
ATOM 747 O O . LEU A 1 100 ? 1.612 27.656 5.648 1 97.5 100 LEU A O 1
ATOM 751 N N . THR A 1 101 ? -0.02 27.328 4.117 1 97.88 101 THR A N 1
ATOM 752 C CA . THR A 1 101 ? -0.717 28.578 4.406 1 97.88 101 THR A CA 1
ATOM 753 C C . THR A 1 101 ? -1.776 28.375 5.484 1 97.88 101 THR A C 1
ATOM 755 O O . THR A 1 101 ? -2.078 27.234 5.855 1 97.88 101 THR A O 1
ATOM 758 N N . PRO A 1 102 ? -2.311 29.469 6.059 1 97.12 102 PRO A N 1
ATOM 759 C CA . PRO A 1 102 ? -3.436 29.312 6.984 1 97.12 102 PRO A CA 1
ATOM 760 C C . PRO A 1 102 ? -4.602 28.547 6.375 1 97.12 102 PRO A C 1
ATOM 762 O O . PRO A 1 102 ? -5.215 27.719 7.055 1 97.12 102 PRO A O 1
ATOM 765 N N . SER A 1 103 ? -4.793 28.781 5.133 1 97.12 103 SER A N 1
ATOM 766 C CA . SER A 1 103 ? -5.848 28.062 4.441 1 97.12 103 SER A CA 1
ATOM 767 C C . SER A 1 103 ? -5.52 26.578 4.34 1 97.12 103 SER A C 1
ATOM 769 O O . SER A 1 103 ? -6.398 25.719 4.512 1 97.12 103 SER A O 1
ATOM 771 N N . GLY A 1 104 ? -4.246 26.266 4.008 1 97.19 104 GLY A N 1
ATOM 772 C CA . GLY A 1 104 ? -3.801 24.875 3.979 1 97.19 104 GLY A CA 1
ATOM 773 C C . GLY A 1 104 ? -3.953 24.172 5.312 1 97.19 104 GLY A C 1
ATOM 774 O O . GLY A 1 104 ? -4.352 23 5.363 1 97.19 104 GLY A O 1
ATOM 775 N N . ARG A 1 105 ? -3.746 24.859 6.395 1 96.81 105 ARG A N 1
ATOM 776 C CA . ARG A 1 105 ? -3.865 24.312 7.738 1 96.81 105 ARG A CA 1
ATOM 777 C C . ARG A 1 105 ? -5.32 24.031 8.086 1 96.81 105 ARG A C 1
ATOM 779 O O . ARG A 1 105 ? -5.629 23.016 8.727 1 96.81 105 ARG A O 1
ATOM 786 N N . GLN A 1 106 ? -6.164 24.938 7.672 1 95.69 106 GLN A N 1
ATOM 787 C CA . GLN A 1 106 ? -7.59 24.734 7.906 1 95.69 106 GLN A CA 1
ATOM 788 C C . GLN A 1 106 ? -8.102 23.5 7.168 1 95.69 106 GLN A C 1
ATOM 790 O O . GLN A 1 106 ? -8.875 22.719 7.723 1 95.69 106 GLN A O 1
ATOM 795 N N . SER A 1 107 ? -7.648 23.375 5.961 1 95.12 107 SER A N 1
ATOM 796 C CA . SER A 1 107 ? -8.023 22.219 5.164 1 95.12 107 SER A CA 1
ATOM 797 C C . SER A 1 107 ? -7.527 20.922 5.801 1 95.12 107 SER A C 1
ATOM 799 O O . SER A 1 107 ? -8.25 19.938 5.855 1 95.12 107 SER A O 1
ATOM 801 N N . LEU A 1 108 ? -6.336 20.938 6.328 1 96.69 108 LEU A N 1
ATOM 802 C CA . LEU A 1 108 ? -5.734 19.766 6.965 1 96.69 108 LEU A CA 1
ATOM 803 C C . LEU A 1 108 ? -6.5 19.375 8.227 1 96.69 108 LEU A C 1
ATOM 805 O O . LEU A 1 108 ? -6.707 18.188 8.492 1 96.69 108 LEU A O 1
ATOM 809 N N . GLU A 1 109 ? -6.938 20.312 8.984 1 95.31 109 GLU A N 1
ATOM 810 C CA . GLU A 1 109 ? -7.625 20.047 10.242 1 95.31 109 GLU A CA 1
ATOM 811 C C . GLU A 1 109 ? -8.898 19.234 10.008 1 95.31 109 GLU A C 1
ATOM 813 O O . GLU A 1 109 ? -9.18 18.297 10.75 1 95.31 109 GLU A O 1
ATOM 818 N N . LYS A 1 110 ? -9.617 19.625 8.992 1 93.94 110 LYS A N 1
ATOM 819 C CA . LYS A 1 110 ? -10.828 18.875 8.641 1 93.94 110 LYS A CA 1
ATOM 820 C C . LYS A 1 110 ? -10.5 17.453 8.211 1 93.94 110 LYS A C 1
ATOM 822 O O . LYS A 1 110 ? -11.18 16.5 8.609 1 93.94 110 LYS A O 1
ATOM 827 N N . ALA A 1 111 ? -9.477 17.344 7.469 1 96 111 ALA A N 1
ATOM 828 C CA . ALA A 1 111 ? -9.062 16.047 6.953 1 96 111 ALA A CA 1
ATOM 829 C C . ALA A 1 111 ? -8.508 15.164 8.07 1 96 111 ALA A C 1
ATOM 831 O O . ALA A 1 111 ? -8.727 13.945 8.078 1 96 111 ALA A O 1
ATOM 832 N N . THR A 1 112 ? -7.828 15.766 9.008 1 94.94 112 THR A N 1
ATOM 833 C CA . THR A 1 112 ? -7.191 15.039 10.102 1 94.94 112 THR A CA 1
ATOM 834 C C . THR A 1 112 ? -8.234 14.336 10.961 1 94.94 112 THR A C 1
ATOM 836 O O . THR A 1 112 ? -8.055 13.172 11.344 1 94.94 112 THR A O 1
ATOM 839 N N . ALA A 1 113 ? -9.297 15.031 11.258 1 93.56 113 ALA A N 1
ATOM 840 C CA . ALA A 1 113 ? -10.375 14.438 12.047 1 93.56 113 ALA A CA 1
ATOM 841 C C . ALA A 1 113 ? -10.953 13.211 11.336 1 93.56 113 ALA A C 1
ATOM 843 O O . ALA A 1 113 ? -11.219 12.188 11.977 1 93.56 113 ALA A O 1
ATOM 844 N N . ALA A 1 114 ? -11.141 13.312 10.07 1 94.75 114 ALA A N 1
ATOM 845 C CA . ALA A 1 114 ? -11.695 12.219 9.281 1 94.75 114 ALA A CA 1
ATOM 846 C C . ALA A 1 114 ? -10.734 11.031 9.242 1 94.75 114 ALA A C 1
ATOM 848 O O . ALA A 1 114 ? -11.141 9.891 9.484 1 94.75 114 ALA A O 1
ATOM 849 N N . VAL A 1 115 ? -9.469 11.266 9.047 1 95.56 115 VAL A N 1
ATOM 850 C CA . VAL A 1 115 ? -8.469 10.211 8.938 1 95.56 115 VAL A CA 1
ATOM 851 C C . VAL A 1 115 ? -8.25 9.562 10.305 1 95.56 115 VAL A C 1
ATOM 853 O O . VAL A 1 115 ? -8.047 8.344 10.398 1 95.56 115 VAL A O 1
ATOM 856 N N . ARG A 1 116 ? -8.367 10.328 11.32 1 94.12 116 ARG A N 1
ATOM 857 C CA . ARG A 1 116 ? -8.227 9.805 12.68 1 94.12 116 ARG A CA 1
ATOM 858 C C . ARG A 1 116 ? -9.32 8.781 12.984 1 94.12 116 ARG A C 1
ATOM 860 O O . ARG A 1 116 ? -9.062 7.781 13.648 1 94.12 116 ARG A O 1
ATOM 867 N N . SER A 1 117 ? -10.477 9.031 12.516 1 94.62 117 SER A N 1
ATOM 868 C CA . SER A 1 117 ? -11.562 8.078 12.727 1 94.62 117 SER A CA 1
ATOM 869 C C . SER A 1 117 ? -11.258 6.738 12.07 1 94.62 117 SER A C 1
ATOM 871 O O . SER A 1 117 ? -11.609 5.684 12.609 1 94.62 117 SER A O 1
ATOM 873 N N . VAL A 1 118 ? -10.625 6.758 10.922 1 96.19 118 VAL A N 1
ATOM 874 C CA . VAL A 1 118 ? -10.234 5.539 10.219 1 96.19 118 VAL A CA 1
ATOM 875 C C . VAL A 1 118 ? -9.172 4.797 11.023 1 96.19 118 VAL A C 1
ATOM 877 O O . VAL A 1 118 ? -9.242 3.576 11.172 1 96.19 118 VAL A O 1
ATOM 880 N N . GLU A 1 119 ? -8.203 5.516 11.531 1 94.75 119 GLU A N 1
ATOM 881 C CA . GLU A 1 119 ? -7.137 4.914 12.328 1 94.75 119 GLU A CA 1
ATOM 882 C C . GLU A 1 119 ? -7.691 4.258 13.586 1 94.75 119 GLU A C 1
ATOM 884 O O . GLU A 1 119 ? -7.293 3.15 13.945 1 94.75 119 GLU A O 1
ATOM 889 N N . LEU A 1 120 ? -8.586 4.957 14.227 1 94.44 120 LEU A N 1
ATOM 890 C CA . LEU A 1 120 ? -9.203 4.414 15.438 1 94.44 120 LEU A CA 1
ATOM 891 C C . LEU A 1 120 ? -9.977 3.139 15.125 1 94.44 120 LEU A C 1
ATOM 893 O O . LEU A 1 120 ? -9.898 2.162 15.875 1 94.44 120 LEU A O 1
ATOM 897 N N . ARG A 1 121 ? -10.703 3.174 14.031 1 95.62 121 ARG A N 1
ATOM 898 C CA . ARG A 1 121 ? -11.438 1.983 13.602 1 95.62 121 ARG A CA 1
ATOM 899 C C . ARG A 1 121 ? -10.477 0.829 13.32 1 95.62 121 ARG A C 1
ATOM 901 O O . ARG A 1 121 ? -10.711 -0.297 13.766 1 95.62 121 ARG A O 1
ATOM 908 N N . MET A 1 122 ? -9.406 1.092 12.609 1 97.12 122 MET A N 1
ATOM 909 C CA . MET A 1 122 ? -8.398 0.091 12.25 1 97.12 122 MET A CA 1
ATOM 910 C C . MET A 1 122 ? -7.871 -0.617 13.492 1 97.12 122 MET A C 1
ATOM 912 O O . MET A 1 122 ? -7.617 -1.822 13.469 1 97.12 122 MET A O 1
ATOM 916 N N . LEU A 1 123 ? -7.801 0.111 14.602 1 96.56 123 LEU A N 1
ATOM 917 C CA . LEU A 1 123 ? -7.121 -0.398 15.789 1 96.56 123 LEU A CA 1
ATOM 918 C C . LEU A 1 123 ? -8.125 -0.897 16.828 1 96.56 123 LEU A C 1
ATOM 920 O O . LEU A 1 123 ? -7.738 -1.422 17.875 1 96.56 123 LEU A O 1
ATOM 924 N N . SER A 1 124 ? -9.414 -0.739 16.594 1 94.88 124 SER A N 1
ATOM 925 C CA . SER A 1 124 ? -10.469 -0.966 17.562 1 94.88 124 SER A CA 1
ATOM 926 C C . SER A 1 124 ? -10.469 -2.408 18.062 1 94.88 124 SER A C 1
ATOM 928 O O . SER A 1 124 ? -10.906 -2.688 19.188 1 94.88 124 SER A O 1
ATOM 930 N N . GLY A 1 125 ? -9.922 -3.354 17.328 1 93.62 125 GLY A N 1
ATOM 931 C CA . GLY A 1 125 ? -9.914 -4.75 17.734 1 93.62 125 GLY A CA 1
ATOM 932 C C . GLY A 1 125 ? -8.625 -5.172 18.406 1 93.62 125 GLY A C 1
ATOM 933 O O . GLY A 1 125 ? -8.406 -6.359 18.656 1 93.62 125 GLY A O 1
ATOM 934 N N . MET A 1 126 ? -7.859 -4.219 18.781 1 96.19 126 MET A N 1
ATOM 935 C CA . MET A 1 126 ? -6.547 -4.527 19.344 1 96.19 126 MET A CA 1
ATOM 936 C C . MET A 1 126 ? -6.367 -3.865 20.703 1 96.19 126 MET A C 1
ATOM 938 O O . MET A 1 126 ? -6.762 -2.713 20.906 1 96.19 126 MET A O 1
ATOM 942 N N . SER A 1 127 ? -5.793 -4.602 21.641 1 96.62 127 SER A N 1
ATOM 943 C CA . SER A 1 127 ? -5.363 -4.008 22.906 1 96.62 127 SER A CA 1
ATOM 944 C C . SER A 1 127 ? -4.137 -3.121 22.719 1 96.62 127 SER A C 1
ATOM 946 O O . SER A 1 127 ? -3.504 -3.15 21.656 1 96.62 127 SER A O 1
ATOM 948 N N . GLY A 1 128 ? -3.818 -2.334 23.719 1 96 128 GLY A N 1
ATOM 949 C CA . GLY A 1 128 ? -2.607 -1.529 23.688 1 96 128 GLY A CA 1
ATOM 950 C C . GLY A 1 128 ? -1.35 -2.354 23.484 1 96 128 GLY A C 1
ATOM 951 O O . GLY A 1 128 ? -0.459 -1.964 22.719 1 96 128 GLY A O 1
ATOM 952 N N . ALA A 1 129 ? -1.329 -3.488 24.109 1 95.75 129 ALA A N 1
ATOM 953 C CA . ALA A 1 129 ? -0.179 -4.383 23.984 1 95.75 129 ALA A CA 1
ATOM 954 C C . ALA A 1 129 ? -0.076 -4.953 22.578 1 95.75 129 ALA A C 1
ATOM 956 O O . ALA A 1 129 ? 1.022 -5.086 22.031 1 95.75 129 ALA A O 1
ATOM 957 N N . GLU A 1 130 ? -1.211 -5.266 22 1 95.62 130 GLU A N 1
ATOM 958 C CA . GLU A 1 130 ? -1.239 -5.781 20.641 1 95.62 130 GLU A CA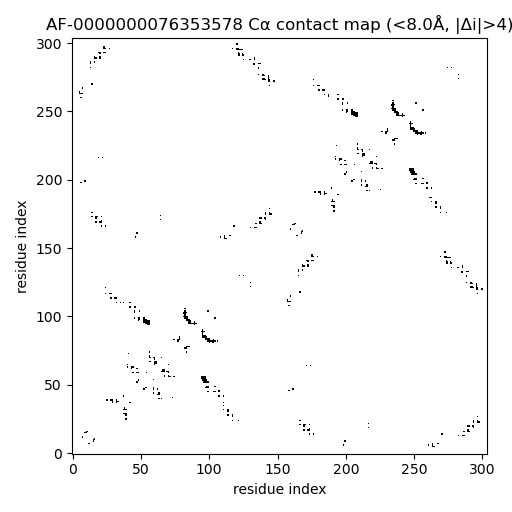 1
ATOM 959 C C . GLU A 1 130 ? -0.793 -4.719 19.641 1 95.62 130 GLU A C 1
ATOM 961 O O . GLU A 1 130 ? -0.079 -5.02 18.688 1 95.62 130 GLU A O 1
ATOM 966 N N . GLN A 1 131 ? -1.205 -3.496 19.875 1 96.88 131 GLN A N 1
ATOM 967 C CA . GLN A 1 131 ? -0.791 -2.391 19.016 1 96.88 131 GLN A CA 1
ATOM 968 C C . GLN A 1 131 ? 0.718 -2.174 19.094 1 96.88 131 GLN A C 1
ATOM 970 O O . GLN A 1 131 ? 1.369 -1.962 18.062 1 96.88 131 GLN A O 1
ATOM 975 N N . GLU A 1 132 ? 1.23 -2.264 20.25 1 96.12 132 GLU A N 1
ATOM 976 C CA . GLU A 1 132 ? 2.672 -2.107 20.422 1 96.12 132 GLU A CA 1
ATOM 977 C C . GLU A 1 132 ? 3.436 -3.232 19.734 1 96.12 132 GLU A C 1
ATOM 979 O O . GLU A 1 132 ? 4.465 -2.992 19.094 1 96.12 132 GLU A O 1
ATOM 984 N N . ALA A 1 133 ? 2.947 -4.422 19.844 1 95.81 133 ALA A N 1
ATOM 985 C CA . ALA A 1 133 ? 3.57 -5.562 19.188 1 95.81 133 ALA A CA 1
ATOM 986 C C . ALA A 1 133 ? 3.523 -5.402 17.672 1 95.81 133 ALA A C 1
ATOM 988 O O . ALA A 1 133 ? 4.504 -5.691 16.984 1 95.81 133 ALA A O 1
ATOM 989 N N . ALA A 1 134 ? 2.379 -4.953 17.188 1 96.75 134 ALA A N 1
ATOM 990 C CA . ALA A 1 134 ? 2.248 -4.691 15.75 1 96.75 134 ALA A CA 1
ATOM 991 C C . ALA A 1 134 ? 3.242 -3.631 15.289 1 96.75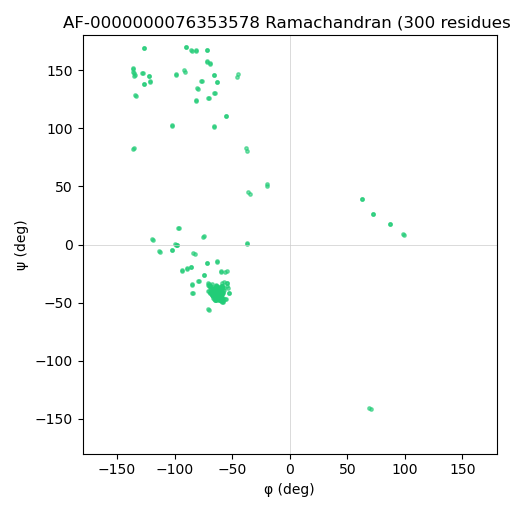 134 ALA A C 1
ATOM 993 O O . ALA A 1 134 ? 3.861 -3.768 14.234 1 96.75 134 ALA A O 1
ATOM 994 N N . PHE A 1 135 ? 3.383 -2.627 16.125 1 97 135 PHE A N 1
ATOM 995 C CA . PHE A 1 135 ? 4.32 -1.549 15.828 1 97 135 PHE A CA 1
ATOM 996 C C . PHE A 1 135 ? 5.742 -2.086 15.703 1 97 135 PHE A C 1
ATOM 998 O O . PHE A 1 135 ? 6.441 -1.796 14.734 1 97 135 PHE A O 1
ATOM 1005 N N . ARG A 1 136 ? 6.113 -2.928 16.578 1 96.5 136 ARG A N 1
ATOM 1006 C CA . ARG A 1 136 ? 7.457 -3.498 16.562 1 96.5 136 ARG A CA 1
ATOM 1007 C C . ARG A 1 136 ? 7.656 -4.41 15.367 1 96.5 136 ARG A C 1
ATOM 1009 O O . ARG A 1 136 ? 8.711 -4.387 14.727 1 96.5 136 ARG A O 1
ATOM 1016 N N . SER A 1 137 ? 6.684 -5.145 15.086 1 97.06 137 SER A N 1
ATOM 1017 C CA . SER A 1 137 ? 6.762 -6.062 13.953 1 97.06 137 SER A CA 1
ATOM 1018 C C . SER A 1 137 ? 6.91 -5.309 12.641 1 97.06 137 SER A C 1
ATOM 1020 O O . SER A 1 137 ? 7.762 -5.648 11.812 1 97.06 137 SER A O 1
ATOM 1022 N N . LEU A 1 138 ? 6.086 -4.297 12.453 1 97.31 138 LEU A N 1
ATOM 1023 C CA . LEU A 1 138 ? 6.137 -3.506 11.227 1 97.31 138 LEU A CA 1
ATOM 1024 C C . LEU A 1 138 ? 7.477 -2.789 11.094 1 97.31 138 LEU A C 1
ATOM 1026 O O . LEU A 1 138 ? 8.055 -2.734 10.008 1 97.31 138 LEU A O 1
ATOM 1030 N N . LYS A 1 139 ? 7.98 -2.277 12.188 1 96.75 139 LYS A N 1
ATOM 1031 C CA . LYS A 1 139 ? 9.289 -1.638 12.18 1 96.75 139 LYS A CA 1
ATOM 1032 C C . LYS A 1 139 ? 10.383 -2.625 11.781 1 96.75 139 LYS A C 1
ATOM 1034 O O . LYS A 1 139 ? 11.289 -2.285 11.008 1 96.75 139 LYS A O 1
ATOM 1039 N N . SER A 1 140 ? 10.289 -3.771 12.312 1 96.81 140 SER A N 1
ATOM 1040 C CA . SER A 1 140 ? 11.25 -4.816 11.977 1 96.81 140 SER A CA 1
ATOM 1041 C C . SER A 1 140 ? 11.203 -5.156 10.484 1 96.81 140 SER A C 1
ATOM 1043 O O . SER A 1 140 ? 12.242 -5.293 9.844 1 96.81 140 SER A O 1
ATOM 1045 N N . MET A 1 141 ? 10.008 -5.301 9.922 1 97.31 141 MET A N 1
ATOM 1046 C CA . MET A 1 141 ? 9.852 -5.582 8.5 1 97.31 141 MET A CA 1
ATOM 1047 C C . MET A 1 141 ? 10.5 -4.492 7.648 1 97.31 141 MET A C 1
ATOM 1049 O O . MET A 1 141 ? 11.234 -4.789 6.703 1 97.31 141 MET A O 1
ATOM 1053 N N . VAL A 1 142 ? 10.234 -3.238 8.023 1 96.94 142 VAL A N 1
ATOM 1054 C CA . VAL A 1 142 ? 10.773 -2.102 7.281 1 96.94 142 VAL A CA 1
ATOM 1055 C C . VAL A 1 142 ? 12.297 -2.129 7.332 1 96.94 142 VAL A C 1
ATOM 1057 O O . VAL A 1 142 ? 12.961 -1.986 6.301 1 96.94 142 VAL A O 1
ATOM 1060 N N . ARG A 1 143 ? 12.82 -2.33 8.5 1 96.31 143 ARG A N 1
ATOM 1061 C CA . ARG A 1 143 ? 14.273 -2.363 8.664 1 96.31 143 ARG A CA 1
ATOM 1062 C C . ARG A 1 143 ? 14.898 -3.467 7.82 1 96.31 143 ARG A C 1
ATOM 1064 O O . ARG A 1 143 ? 15.891 -3.236 7.125 1 96.31 143 ARG A O 1
ATOM 1071 N N . SER A 1 144 ? 14.359 -4.613 7.863 1 96.56 144 SER A N 1
ATOM 1072 C CA . SER A 1 144 ? 14.891 -5.766 7.141 1 96.56 144 SER A CA 1
ATOM 1073 C C . SER A 1 144 ? 14.836 -5.547 5.633 1 96.56 144 SER A C 1
ATOM 1075 O O . SER A 1 144 ? 15.703 -6.02 4.898 1 96.56 144 SER A O 1
ATOM 1077 N N . LEU A 1 145 ? 13.82 -4.879 5.16 1 96.25 145 LEU A N 1
ATOM 1078 C CA . LEU A 1 145 ? 13.633 -4.672 3.729 1 96.25 145 LEU A CA 1
ATOM 1079 C C . LEU A 1 145 ? 14.531 -3.551 3.217 1 96.25 145 LEU A C 1
ATOM 1081 O O . LEU A 1 145 ? 14.914 -3.541 2.043 1 96.25 145 LEU A O 1
ATOM 1085 N N . ARG A 1 146 ? 14.844 -2.561 4.004 1 90.12 146 ARG A N 1
ATOM 1086 C CA . ARG A 1 146 ? 15.68 -1.438 3.596 1 90.12 146 ARG A CA 1
ATOM 1087 C C . ARG A 1 146 ? 17.156 -1.776 3.75 1 90.12 146 ARG A C 1
ATOM 1089 O O . ARG A 1 146 ? 18 -1.204 3.062 1 90.12 146 ARG A O 1
ATOM 1096 N N . THR A 1 147 ? 17.562 -2.443 4.852 1 69 147 THR A N 1
ATOM 1097 C CA . THR A 1 147 ? 18.969 -2.801 5.066 1 69 147 THR A CA 1
ATOM 1098 C C . THR A 1 147 ? 19.469 -3.691 3.936 1 69 147 THR A C 1
ATOM 1100 O O . THR A 1 147 ? 20.672 -3.713 3.648 1 69 147 THR A O 1
ATOM 1103 N N . GLY A 1 148 ? 18.844 -4.578 3.379 1 57.88 148 GLY A N 1
ATOM 1104 C CA . GLY A 1 148 ? 19.391 -5.34 2.271 1 57.88 148 GLY A CA 1
ATOM 1105 C C . GLY A 1 148 ? 19.875 -4.469 1.13 1 57.88 148 GLY A C 1
ATOM 1106 O O . GLY A 1 148 ? 20.484 -4.965 0.173 1 57.88 148 GLY A O 1
ATOM 1107 N N . ASP A 1 149 ? 19.453 -3.242 0.913 1 49.56 149 ASP A N 1
ATOM 1108 C CA . ASP A 1 149 ? 19.969 -2.35 -0.115 1 49.56 149 ASP A CA 1
ATOM 1109 C C . ASP A 1 149 ? 21.453 -2.049 0.123 1 49.56 149 ASP A C 1
ATOM 1111 O O . ASP A 1 149 ? 22.172 -1.684 -0.807 1 49.56 149 ASP A O 1
ATOM 1115 N N . GLY A 1 150 ? 21.953 -1.845 1.239 1 39.53 150 GLY A N 1
ATOM 1116 C CA . GLY A 1 150 ? 23.328 -1.457 1.465 1 39.53 150 GLY A CA 1
ATOM 1117 C C . GLY A 1 150 ? 24.328 -2.576 1.185 1 39.53 150 GLY A C 1
ATOM 1118 O O . GLY A 1 150 ? 25.5 -2.32 0.919 1 39.53 150 GLY A O 1
ATOM 1119 N N . ASP A 1 151 ? 24.266 -3.729 1.744 1 35.56 151 ASP A N 1
ATOM 1120 C CA . ASP A 1 151 ? 25.469 -4.531 1.677 1 35.56 151 ASP A CA 1
ATOM 1121 C C . ASP A 1 151 ? 25.672 -5.113 0.279 1 35.56 151 ASP A C 1
ATOM 1123 O O . ASP A 1 151 ? 26.547 -5.961 0.07 1 35.56 151 ASP A O 1
ATOM 1127 N N . ALA A 1 152 ? 24.922 -4.801 -0.79 1 29.03 152 ALA A N 1
ATOM 1128 C CA . ALA A 1 152 ? 25.609 -5.137 -2.031 1 29.03 152 ALA A CA 1
ATOM 1129 C C . ALA A 1 152 ? 26.562 -4.016 -2.457 1 29.03 152 ALA A C 1
ATOM 1131 O O . ALA A 1 152 ? 26.234 -2.836 -2.314 1 29.03 152 ALA A O 1
ATOM 1132 N N . MET B 1 1 ? 1.374 26.234 26.656 1 25.59 1 MET B N 1
ATOM 1133 C CA . MET B 1 1 ? 1.14 24.781 26.672 1 25.59 1 MET B CA 1
ATOM 1134 C C . MET B 1 1 ? 1.368 24.188 25.281 1 25.59 1 MET B C 1
ATOM 1136 O O . MET B 1 1 ? 0.837 24.703 24.297 1 25.59 1 MET B O 1
ATOM 1140 N N . SER B 1 2 ? 2.51 23.906 24.719 1 32.53 2 SER B N 1
ATOM 1141 C CA . SER B 1 2 ? 2.951 23.578 23.359 1 32.53 2 SER B CA 1
ATOM 1142 C C . SER B 1 2 ? 1.929 22.688 22.641 1 32.53 2 SER B C 1
ATOM 1144 O O . SER B 1 2 ? 1.514 21.656 23.172 1 32.53 2 SER B O 1
ATOM 1146 N N . GLN B 1 3 ? 0.898 23.219 22.062 1 31.81 3 GLN B N 1
ATOM 1147 C CA . GLN B 1 3 ? -0.303 22.672 21.438 1 31.81 3 GLN B CA 1
ATOM 1148 C C . GLN B 1 3 ? -0.001 21.375 20.703 1 31.81 3 GLN B C 1
ATOM 1150 O O . GLN B 1 3 ? 0.556 21.375 19.609 1 31.81 3 GLN B O 1
ATOM 1155 N N . LYS B 1 4 ? 0.722 20.422 21.203 1 41.62 4 LYS B N 1
ATOM 1156 C CA . LYS B 1 4 ? 0.88 19.016 20.844 1 41.62 4 LYS B CA 1
ATOM 1157 C C . LYS B 1 4 ? -0.301 18.531 20 1 41.62 4 LYS B C 1
ATOM 1159 O O . LYS B 1 4 ? -1.352 18.188 20.547 1 41.62 4 LYS B O 1
ATOM 1164 N N . GLY B 1 5 ? -0.671 19.203 18.922 1 43.81 5 GLY B N 1
ATOM 1165 C CA . GLY B 1 5 ? -1.837 19.281 18.047 1 43.81 5 GLY B CA 1
ATOM 1166 C C . GLY B 1 5 ? -2.369 17.906 17.656 1 43.81 5 GLY B C 1
ATOM 1167 O O . GLY B 1 5 ? -1.716 16.891 17.891 1 43.81 5 GLY B O 1
ATOM 1168 N N . ALA B 1 6 ? -3.818 17.766 17.531 1 50.47 6 ALA B N 1
ATOM 1169 C CA . ALA B 1 6 ? -4.836 16.797 17.141 1 50.47 6 ALA B CA 1
ATOM 1170 C C . ALA B 1 6 ? -4.363 15.945 15.969 1 50.47 6 ALA B C 1
ATOM 1172 O O . ALA B 1 6 ? -5.059 15.016 15.539 1 50.47 6 ALA B O 1
ATOM 1173 N N . GLY B 1 7 ? -3.062 16.234 15.484 1 58.28 7 GLY B N 1
ATOM 1174 C CA . GLY B 1 7 ? -2.717 15.562 14.242 1 58.28 7 GLY B CA 1
ATOM 1175 C C . GLY B 1 7 ? -2.035 14.227 14.453 1 58.28 7 GLY B C 1
ATOM 1176 O O . GLY B 1 7 ? -1.696 13.867 15.586 1 58.28 7 GLY B O 1
ATOM 1177 N N . ILE B 1 8 ? -2.164 13.297 13.625 1 65.38 8 ILE B N 1
ATOM 1178 C CA . ILE B 1 8 ? -1.505 12 13.578 1 65.38 8 ILE B CA 1
ATOM 1179 C C . ILE B 1 8 ? 0.01 12.188 13.578 1 65.38 8 ILE B C 1
ATOM 1181 O O . ILE B 1 8 ? 0.542 12.984 12.797 1 65.38 8 ILE B O 1
ATOM 1185 N N . ASP B 1 9 ? 0.702 11.797 14.727 1 74.56 9 ASP B N 1
ATOM 1186 C CA . ASP B 1 9 ? 2.158 11.719 14.695 1 74.56 9 ASP B CA 1
ATOM 1187 C C . ASP B 1 9 ? 2.625 10.617 13.742 1 74.56 9 ASP B C 1
ATOM 1189 O O . ASP B 1 9 ? 2.598 9.438 14.094 1 74.56 9 ASP B O 1
ATOM 1193 N N . LEU B 1 10 ? 3.039 10.992 12.578 1 74.94 10 LEU B N 1
ATOM 1194 C CA . LEU B 1 10 ? 3.332 10.055 11.5 1 74.94 10 LEU B CA 1
ATOM 1195 C C . LEU B 1 10 ? 4.387 9.039 11.93 1 74.94 10 LEU B C 1
ATOM 1197 O O . LEU B 1 10 ? 4.309 7.863 11.57 1 74.94 10 LEU B O 1
ATOM 1201 N N . ASP B 1 11 ? 5.328 9.461 12.797 1 73 11 ASP B N 1
ATOM 1202 C CA . ASP B 1 11 ? 6.41 8.578 13.219 1 73 11 ASP B CA 1
ATOM 1203 C C . ASP B 1 11 ? 5.895 7.492 14.164 1 73 11 ASP B C 1
ATOM 1205 O O . ASP B 1 11 ? 6.555 6.473 14.367 1 73 11 ASP B O 1
ATOM 1209 N N . GLN B 1 12 ? 4.727 7.773 14.641 1 79.31 12 GLN B N 1
ATOM 1210 C CA . GLN B 1 12 ? 4.188 6.82 15.602 1 79.31 12 GLN B CA 1
ATOM 1211 C C . GLN B 1 12 ? 2.881 6.211 15.109 1 79.31 12 GLN B C 1
ATOM 1213 O O . GLN B 1 12 ? 2.25 5.418 15.812 1 79.31 12 GLN B O 1
ATOM 1218 N N . SER B 1 13 ? 2.533 6.535 13.984 1 91.75 13 SER B N 1
ATOM 1219 C CA . SER B 1 13 ? 1.272 6.055 13.43 1 91.75 13 SER B CA 1
ATOM 1220 C C . SER B 1 13 ? 1.415 4.645 12.867 1 91.75 13 SER B C 1
ATOM 1222 O O . SER B 1 13 ? 2.262 4.395 12.008 1 91.75 13 SER B O 1
ATOM 1224 N N . LEU B 1 14 ? 0.561 3.748 13.375 1 95.25 14 LEU B N 1
ATOM 1225 C CA . LEU B 1 14 ? 0.538 2.385 12.859 1 95.25 14 LEU B CA 1
ATOM 1226 C C . LEU B 1 14 ? 0.106 2.367 11.398 1 95.25 14 LEU B C 1
ATOM 1228 O O . LEU B 1 14 ? 0.575 1.537 10.617 1 95.25 14 LEU B O 1
ATOM 1232 N N . GLY B 1 15 ? -0.83 3.311 11.109 1 95.75 15 GLY B N 1
ATOM 1233 C CA . GLY B 1 15 ? -1.233 3.428 9.719 1 95.75 15 GLY B CA 1
ATOM 1234 C C . GLY B 1 15 ? -0.099 3.844 8.797 1 95.75 15 GLY B C 1
ATOM 1235 O O . GLY B 1 15 ? 0.068 3.283 7.715 1 95.75 15 GLY B O 1
ATOM 1236 N N . TYR B 1 16 ? 0.694 4.758 9.234 1 95.62 16 TYR B N 1
ATOM 1237 C CA . TYR B 1 16 ? 1.837 5.219 8.453 1 95.62 16 TYR B CA 1
ATOM 1238 C C . TYR B 1 16 ? 2.885 4.121 8.32 1 95.62 16 TYR B C 1
ATOM 1240 O O . TYR B 1 16 ? 3.432 3.904 7.234 1 95.62 16 TYR B O 1
ATOM 1248 N N . LEU B 1 17 ? 3.129 3.404 9.383 1 96.44 17 LEU B N 1
ATOM 1249 C CA . LEU B 1 17 ? 4.102 2.318 9.359 1 96.44 17 LEU B CA 1
ATOM 1250 C C . LEU B 1 17 ? 3.629 1.179 8.469 1 96.44 17 LEU B C 1
ATOM 1252 O O . LEU B 1 17 ? 4.438 0.531 7.797 1 96.44 17 LEU B O 1
ATOM 1256 N N . LEU B 1 18 ? 2.371 0.91 8.547 1 97.62 18 LEU B N 1
ATOM 1257 C CA . LEU B 1 18 ? 1.772 -0.078 7.652 1 97.62 18 LEU B CA 1
ATOM 1258 C C . LEU B 1 18 ? 2.031 0.279 6.191 1 97.62 18 LEU B C 1
ATOM 1260 O O . LEU B 1 18 ? 2.455 -0.572 5.406 1 97.62 18 LEU B O 1
ATOM 1264 N N . LYS B 1 19 ? 1.828 1.489 5.84 1 96.94 19 LYS B N 1
ATOM 1265 C CA . LYS B 1 19 ? 2.08 1.959 4.48 1 96.94 19 LYS B CA 1
ATOM 1266 C C . LYS B 1 19 ? 3.566 1.888 4.145 1 96.94 19 LYS B C 1
ATOM 1268 O O . LYS B 1 19 ? 3.938 1.494 3.035 1 96.94 19 LYS B O 1
ATOM 1273 N N . GLU B 1 20 ? 4.344 2.279 5.07 1 97 20 GLU B N 1
ATOM 1274 C CA . GLU B 1 20 ? 5.789 2.219 4.859 1 97 20 GLU B CA 1
ATOM 1275 C C . GLU B 1 20 ? 6.246 0.79 4.586 1 97 20 GLU B C 1
ATOM 1277 O O . GLU B 1 20 ? 7 0.544 3.643 1 97 20 GLU B O 1
ATOM 1282 N N . ALA B 1 21 ? 5.797 -0.128 5.391 1 97.62 21 ALA B N 1
ATOM 1283 C CA . ALA B 1 21 ? 6.164 -1.532 5.223 1 97.62 21 ALA B CA 1
ATOM 1284 C C . ALA B 1 21 ? 5.672 -2.07 3.883 1 97.62 21 ALA B C 1
ATOM 1286 O O . ALA B 1 21 ? 6.414 -2.756 3.174 1 97.62 21 ALA B O 1
ATOM 1287 N N . SER B 1 22 ? 4.441 -1.783 3.576 1 97.94 22 SER B N 1
ATOM 1288 C CA . SER B 1 22 ? 3.875 -2.244 2.312 1 97.94 22 SER B CA 1
ATOM 1289 C C . SER B 1 22 ? 4.629 -1.66 1.124 1 97.94 22 SER B C 1
ATOM 1291 O O . SER B 1 22 ? 4.871 -2.354 0.134 1 97.94 22 SER B O 1
ATOM 1293 N N . SER B 1 23 ? 5.023 -0.405 1.194 1 97.44 23 SER B N 1
ATOM 1294 C CA . SER B 1 23 ? 5.781 0.25 0.131 1 97.44 23 SER B CA 1
ATOM 1295 C C . SER B 1 23 ? 7.18 -0.343 0.003 1 97.44 23 SER B C 1
ATOM 1297 O O . SER B 1 23 ? 7.66 -0.579 -1.107 1 97.44 23 SER B O 1
ATOM 1299 N N . ALA B 1 24 ? 7.824 -0.567 1.13 1 97.5 24 ALA B N 1
ATOM 1300 C CA . ALA B 1 24 ? 9.148 -1.181 1.121 1 97.5 24 ALA B CA 1
ATOM 1301 C C . ALA B 1 24 ? 9.102 -2.578 0.512 1 97.5 24 ALA B C 1
ATOM 1303 O O . ALA B 1 24 ? 9.977 -2.953 -0.269 1 97.5 24 ALA B O 1
ATOM 1304 N N . LEU B 1 25 ? 8.078 -3.307 0.881 1 97.75 25 LEU B N 1
ATOM 1305 C CA . LEU B 1 25 ? 7.898 -4.641 0.322 1 97.75 25 LEU B CA 1
ATOM 1306 C C . LEU B 1 25 ? 7.715 -4.578 -1.19 1 97.75 25 LEU B C 1
ATOM 1308 O O . LEU B 1 25 ? 8.367 -5.316 -1.932 1 97.75 25 LEU B O 1
ATOM 1312 N N . ARG B 1 26 ? 6.875 -3.695 -1.629 1 97.25 26 ARG B N 1
ATOM 1313 C CA . ARG B 1 26 ? 6.633 -3.559 -3.061 1 97.25 26 ARG B CA 1
ATOM 1314 C C . ARG B 1 26 ? 7.914 -3.197 -3.803 1 97.25 26 ARG B C 1
ATOM 1316 O O . ARG B 1 26 ? 8.211 -3.773 -4.852 1 97.25 26 ARG B O 1
ATOM 1323 N N . ALA B 1 27 ? 8.641 -2.271 -3.27 1 97.06 27 ALA B N 1
ATOM 1324 C CA . ALA B 1 27 ? 9.891 -1.857 -3.9 1 97.06 27 ALA B CA 1
ATOM 1325 C C . ALA B 1 27 ? 10.867 -3.025 -3.996 1 97.06 27 ALA B C 1
ATOM 1327 O O . ALA B 1 27 ? 11.516 -3.223 -5.031 1 97.06 27 ALA B O 1
ATOM 1328 N N . ALA B 1 28 ? 10.977 -3.75 -2.949 1 97.62 28 ALA B N 1
ATOM 1329 C CA . ALA B 1 28 ? 11.867 -4.906 -2.934 1 97.62 28 ALA B CA 1
ATOM 1330 C C . ALA B 1 28 ? 11.43 -5.953 -3.951 1 97.62 28 ALA B C 1
ATOM 1332 O O . ALA B 1 28 ? 12.266 -6.539 -4.648 1 97.62 28 ALA B O 1
ATOM 1333 N N . MET B 1 29 ? 10.125 -6.176 -4.027 1 97.69 29 MET B N 1
ATOM 1334 C CA . MET B 1 29 ? 9.594 -7.125 -5.004 1 97.69 29 MET B CA 1
ATOM 1335 C C . MET B 1 29 ? 9.859 -6.648 -6.426 1 97.69 29 MET B C 1
ATOM 1337 O O . MET B 1 29 ? 10.273 -7.434 -7.281 1 97.69 29 MET B O 1
ATOM 1341 N N . GLU B 1 30 ? 9.656 -5.391 -6.664 1 97.38 30 GLU B N 1
ATOM 1342 C CA . GLU B 1 30 ? 9.914 -4.84 -7.992 1 97.38 30 GLU B CA 1
ATOM 1343 C C . GLU B 1 30 ? 11.375 -5.012 -8.391 1 97.38 30 GLU B C 1
ATOM 1345 O O . GLU B 1 30 ? 11.672 -5.32 -9.547 1 97.38 30 GLU B O 1
ATOM 1350 N N . GLU B 1 31 ? 12.203 -4.816 -7.465 1 97.25 31 GLU B N 1
ATOM 1351 C CA . GLU B 1 31 ? 13.633 -4.918 -7.742 1 97.25 31 GLU B CA 1
ATOM 1352 C C . GLU B 1 31 ? 14.008 -6.316 -8.219 1 97.25 31 GLU B C 1
ATOM 1354 O O . GLU B 1 31 ? 14.773 -6.465 -9.172 1 97.25 31 GLU B O 1
ATOM 1359 N N . VAL B 1 32 ? 13.461 -7.332 -7.645 1 97.06 32 VAL B N 1
ATOM 1360 C CA . VAL B 1 32 ? 13.867 -8.695 -7.98 1 97.06 32 VAL B CA 1
ATOM 1361 C C . VAL B 1 32 ? 13.086 -9.18 -9.195 1 97.06 32 VAL B C 1
ATOM 1363 O O . VAL B 1 32 ? 13.492 -10.133 -9.859 1 97.06 32 VAL B O 1
ATOM 1366 N N . LEU B 1 33 ? 11.953 -8.539 -9.508 1 97.81 33 LEU B N 1
ATOM 1367 C CA . LEU B 1 33 ? 11.109 -8.953 -10.625 1 97.81 33 LEU B CA 1
ATOM 1368 C C . LEU B 1 33 ? 11.531 -8.25 -11.914 1 97.81 33 LEU B C 1
ATOM 1370 O O . LEU B 1 33 ? 11.281 -8.758 -13.008 1 97.81 33 LEU B O 1
ATOM 1374 N N . ARG B 1 34 ? 12.219 -7.137 -11.719 1 97.5 34 ARG B N 1
ATOM 1375 C CA . ARG B 1 34 ? 12.578 -6.297 -12.859 1 97.5 34 ARG B CA 1
ATOM 1376 C C . ARG B 1 34 ? 13.414 -7.07 -13.875 1 97.5 34 ARG B C 1
ATOM 1378 O O . ARG B 1 34 ? 13.102 -7.074 -15.07 1 97.5 34 ARG B O 1
ATOM 1385 N N . PRO B 1 35 ? 14.438 -7.809 -13.453 1 96.88 35 PRO B N 1
ATOM 1386 C CA . PRO B 1 35 ? 15.25 -8.555 -14.422 1 96.88 35 PRO B CA 1
ATOM 1387 C C . PRO B 1 35 ? 14.453 -9.625 -15.156 1 96.88 35 PRO B C 1
ATOM 1389 O O . PRO B 1 35 ? 14.891 -10.109 -16.203 1 96.88 35 PRO B O 1
ATOM 1392 N N . LEU B 1 36 ? 13.281 -9.945 -14.648 1 96 36 LEU B N 1
ATOM 1393 C CA . LEU B 1 36 ? 12.445 -10.969 -15.25 1 96 36 LEU B CA 1
ATOM 1394 C C . LEU B 1 36 ? 11.375 -10.352 -16.141 1 96 36 LEU B C 1
ATOM 1396 O O . LEU B 1 36 ? 10.539 -11.062 -16.703 1 96 36 LEU B O 1
ATOM 1400 N N . GLY B 1 37 ? 11.406 -8.977 -16.188 1 95.19 37 GLY B N 1
ATOM 1401 C CA . GLY B 1 37 ? 10.422 -8.273 -17 1 95.19 37 GLY B CA 1
ATOM 1402 C C . GLY B 1 37 ? 9.023 -8.305 -16.406 1 95.19 37 GLY B C 1
ATOM 1403 O O . GLY B 1 37 ? 8.039 -8.258 -17.141 1 95.19 37 GLY B O 1
ATOM 1404 N N . MET B 1 38 ? 8.852 -8.445 -15.117 1 95.94 38 MET B N 1
ATOM 1405 C CA . MET B 1 38 ? 7.566 -8.57 -14.445 1 95.94 38 MET B CA 1
ATOM 1406 C C . MET B 1 38 ? 7.375 -7.453 -13.422 1 95.94 38 MET B C 1
ATOM 1408 O O . MET B 1 38 ? 8.32 -7.078 -12.727 1 95.94 38 MET B O 1
ATOM 1412 N N . SER B 1 39 ? 6.172 -6.938 -13.344 1 96.94 39 SER B N 1
ATOM 1413 C CA . SER B 1 39 ? 5.773 -6.078 -12.234 1 96.94 39 SER B CA 1
ATOM 1414 C C . SER B 1 39 ? 5.176 -6.895 -11.094 1 96.94 39 SER B C 1
ATOM 1416 O O . SER B 1 39 ? 4.898 -8.086 -11.258 1 96.94 39 SER B O 1
ATOM 1418 N N . VAL B 1 40 ? 4.992 -6.27 -10.039 1 97 40 VAL B N 1
ATOM 1419 C CA . VAL B 1 40 ? 4.352 -6.922 -8.898 1 97 40 VAL B CA 1
ATOM 1420 C C . VAL B 1 40 ? 2.938 -7.352 -9.281 1 97 40 VAL B C 1
ATOM 1422 O O . VAL B 1 40 ? 2.5 -8.445 -8.922 1 97 40 VAL B O 1
ATOM 1425 N N . THR B 1 41 ? 2.248 -6.547 -10.023 1 97.31 41 THR B N 1
ATOM 1426 C CA . THR B 1 41 ? 0.891 -6.867 -10.453 1 97.31 41 THR B CA 1
ATOM 1427 C C . THR B 1 41 ? 0.891 -8.078 -11.383 1 97.31 41 THR B C 1
ATOM 1429 O O . THR B 1 41 ? 0.028 -8.945 -11.273 1 97.31 41 THR B O 1
ATOM 1432 N N . HIS B 1 42 ? 1.837 -8.055 -12.289 1 97.5 42 HIS B N 1
ATOM 1433 C CA . HIS B 1 42 ? 2.012 -9.188 -13.188 1 97.5 42 HIS B CA 1
ATOM 1434 C C . HIS B 1 42 ? 2.262 -10.477 -12.414 1 97.5 42 HIS B C 1
ATOM 1436 O O . HIS B 1 42 ? 1.571 -11.477 -12.625 1 97.5 42 HIS B O 1
ATOM 1442 N N . TYR B 1 43 ? 3.158 -10.422 -11.508 1 97.19 43 TYR B N 1
ATOM 1443 C CA . TYR B 1 43 ? 3.461 -11.57 -10.656 1 97.19 43 TYR B CA 1
ATOM 1444 C C . TYR B 1 43 ? 2.225 -12.016 -9.883 1 97.19 43 TYR B C 1
ATOM 1446 O O . TYR B 1 43 ? 1.905 -13.211 -9.852 1 97.19 43 TYR B O 1
ATOM 1454 N N . SER B 1 44 ? 1.565 -11.07 -9.258 1 96.88 44 SER B N 1
ATOM 1455 C CA . SER B 1 44 ? 0.38 -11.367 -8.453 1 96.88 44 SER B CA 1
ATOM 1456 C C . SER B 1 44 ? -0.692 -12.062 -9.297 1 96.88 44 SER B C 1
ATOM 1458 O O . SER B 1 44 ? -1.327 -13.008 -8.836 1 96.88 44 SER B O 1
ATOM 1460 N N . CYS B 1 45 ? -0.855 -11.602 -10.469 1 97.06 45 CYS B N 1
ATOM 1461 C CA . CYS B 1 45 ? -1.847 -12.188 -11.367 1 97.06 45 CYS B CA 1
ATOM 1462 C C . CYS B 1 45 ? -1.534 -13.648 -11.648 1 97.06 45 CYS B C 1
ATOM 1464 O O . CYS B 1 45 ? -2.4 -14.516 -11.492 1 97.06 45 CYS B O 1
ATOM 1466 N N . LEU B 1 46 ? -0.312 -13.945 -11.984 1 97.38 46 LEU B N 1
ATOM 1467 C CA . LEU B 1 46 ? 0.091 -15.312 -12.289 1 97.38 46 LEU B CA 1
ATOM 1468 C C . LEU B 1 46 ? -0.025 -16.203 -11.062 1 97.38 46 LEU B C 1
ATOM 1470 O O . LEU B 1 46 ? -0.499 -17.344 -11.148 1 97.38 46 LEU B O 1
ATOM 1474 N N . GLU B 1 47 ? 0.399 -15.672 -9.969 1 96.44 47 GLU B N 1
ATOM 1475 C CA . GLU B 1 47 ? 0.354 -16.422 -8.727 1 96.44 47 GLU B CA 1
ATOM 1476 C C . GLU B 1 47 ? -1.082 -16.766 -8.336 1 96.44 47 GLU B C 1
ATOM 1478 O O . GLU B 1 47 ? -1.371 -17.891 -7.93 1 96.44 47 GLU B O 1
ATOM 1483 N N . LEU B 1 48 ? -1.943 -15.812 -8.43 1 96.38 48 LEU B N 1
ATOM 1484 C CA . LEU B 1 48 ? -3.352 -16.047 -8.125 1 96.38 48 LEU B CA 1
ATOM 1485 C C . LEU B 1 48 ? -3.939 -17.109 -9.031 1 96.38 48 LEU B C 1
ATOM 1487 O O . LEU B 1 48 ? -4.641 -18.016 -8.562 1 96.38 48 LEU B O 1
ATOM 1491 N N . LEU B 1 49 ? -3.619 -17.078 -10.273 1 96.69 49 LEU B N 1
ATOM 1492 C CA . LEU B 1 49 ? -4.141 -18.047 -11.234 1 96.69 49 LEU B CA 1
ATOM 1493 C C . LEU B 1 49 ? -3.568 -19.438 -10.969 1 96.69 49 LEU B C 1
ATOM 1495 O O . LEU B 1 49 ? -4.25 -20.438 -11.18 1 96.69 49 LEU B O 1
ATOM 1499 N N . ALA B 1 50 ? -2.314 -19.438 -10.562 1 95.88 50 ALA B N 1
ATOM 1500 C CA . ALA B 1 50 ? -1.694 -20.719 -10.242 1 95.88 50 ALA B CA 1
ATOM 1501 C C . ALA B 1 50 ? -2.391 -21.391 -9.055 1 95.88 50 ALA B C 1
ATOM 1503 O O . ALA B 1 50 ? -2.586 -22.594 -9.039 1 95.88 50 ALA B O 1
ATOM 1504 N N . GLN B 1 51 ? -2.809 -20.641 -8.133 1 94.06 51 GLN B N 1
ATOM 1505 C CA . GLN B 1 51 ? -3.43 -21.156 -6.922 1 94.06 51 GLN B CA 1
ATOM 1506 C C . GLN B 1 51 ? -4.922 -21.406 -7.129 1 94.06 51 GLN B C 1
ATOM 1508 O O . GLN B 1 51 ? -5.492 -22.312 -6.523 1 94.06 51 GLN B O 1
ATOM 1513 N N . ARG B 1 52 ? -5.504 -20.562 -7.941 1 93.75 52 ARG B N 1
ATOM 1514 C CA . ARG B 1 52 ? -6.938 -20.641 -8.219 1 93.75 52 ARG B CA 1
ATOM 1515 C C . ARG B 1 52 ? -7.215 -20.469 -9.703 1 93.75 52 ARG B C 1
ATOM 1517 O O . ARG B 1 52 ? -7.668 -19.406 -10.141 1 93.75 52 ARG B O 1
ATOM 1524 N N . PRO B 1 53 ? -7.074 -21.547 -10.422 1 94.06 53 PRO B N 1
ATOM 1525 C CA . PRO B 1 53 ? -7.355 -21.453 -11.859 1 94.06 53 PRO B CA 1
ATOM 1526 C C . PRO B 1 53 ? -8.812 -21.094 -12.148 1 94.06 53 PRO B C 1
ATOM 1528 O O . PRO B 1 53 ? -9.719 -21.547 -11.445 1 94.06 53 PRO B O 1
ATOM 1531 N N . GLY B 1 54 ? -8.992 -20.25 -13.117 1 94.56 54 GLY B N 1
ATOM 1532 C CA . GLY B 1 54 ? -10.352 -19.953 -13.539 1 94.56 54 GLY B CA 1
ATOM 1533 C C . GLY B 1 54 ? -10.883 -18.656 -12.953 1 94.56 54 GLY B C 1
ATOM 1534 O O . GLY B 1 54 ? -12.055 -18.328 -13.125 1 94.56 54 GLY B O 1
ATOM 1535 N N . LEU B 1 55 ? -10.07 -17.891 -12.297 1 95.5 55 LEU B N 1
ATOM 1536 C CA . LEU B 1 55 ? -10.508 -16.609 -11.742 1 95.5 55 LEU B CA 1
ATOM 1537 C C . LEU B 1 55 ? -10.875 -15.641 -12.852 1 95.5 55 LEU B C 1
ATOM 1539 O O . LEU B 1 55 ? -10.234 -15.617 -13.906 1 95.5 55 LEU B O 1
ATOM 1543 N N . SER B 1 56 ? -11.867 -14.828 -12.562 1 95.75 56 SER B N 1
ATOM 1544 C CA . SER B 1 56 ? -12.297 -13.781 -13.484 1 95.75 56 SER B CA 1
ATOM 1545 C C . SER B 1 56 ? -11.398 -12.555 -13.383 1 95.75 56 SER B C 1
ATOM 1547 O O . SER B 1 56 ? -10.594 -12.438 -12.453 1 95.75 56 SER B O 1
ATOM 1549 N N . ASN B 1 57 ? -11.578 -11.672 -14.398 1 96.19 57 ASN B N 1
ATOM 1550 C CA . ASN B 1 57 ? -10.883 -10.391 -14.367 1 96.19 57 ASN B CA 1
ATOM 1551 C C . ASN B 1 57 ? -11.133 -9.648 -13.055 1 96.19 57 ASN B C 1
ATOM 1553 O O . ASN B 1 57 ? -10.195 -9.141 -12.438 1 96.19 57 ASN B O 1
ATOM 1557 N N . SER B 1 58 ? -12.391 -9.695 -12.594 1 96.44 58 SER B N 1
ATOM 1558 C CA . SER B 1 58 ? -12.766 -8.984 -11.375 1 96.44 58 SER B CA 1
ATOM 1559 C C . SER B 1 58 ? -12.133 -9.625 -10.141 1 96.44 58 SER B C 1
ATOM 1561 O O . SER B 1 58 ? -11.664 -8.922 -9.25 1 96.44 58 SER B O 1
ATOM 1563 N N . GLU B 1 59 ? -12.133 -10.914 -10.094 1 96.5 59 GLU B N 1
ATOM 1564 C CA . GLU B 1 59 ? -11.531 -11.633 -8.977 1 96.5 59 GLU B CA 1
ATOM 1565 C C . GLU B 1 59 ? -10.023 -11.43 -8.93 1 96.5 59 GLU B C 1
ATOM 1567 O O . GLU B 1 59 ? -9.445 -11.242 -7.859 1 96.5 59 GLU B O 1
ATOM 1572 N N . LEU B 1 60 ? -9.406 -11.438 -10.078 1 97.38 60 LEU B N 1
ATOM 1573 C CA . LEU B 1 60 ? -7.969 -11.195 -10.172 1 97.38 60 LEU B CA 1
ATOM 1574 C C . LEU B 1 60 ? -7.625 -9.773 -9.742 1 97.38 60 LEU B C 1
ATOM 1576 O O . LEU B 1 60 ? -6.672 -9.555 -8.992 1 97.38 60 LEU B O 1
ATOM 1580 N N . ALA B 1 61 ? -8.438 -8.828 -10.211 1 97.81 61 ALA B N 1
ATOM 1581 C CA . ALA B 1 61 ? -8.227 -7.426 -9.852 1 97.81 61 ALA B CA 1
ATOM 1582 C C . ALA B 1 61 ? -8.312 -7.227 -8.344 1 97.81 61 ALA B C 1
ATOM 1584 O O . ALA B 1 61 ? -7.438 -6.598 -7.742 1 97.81 61 ALA B O 1
ATOM 1585 N N . ARG B 1 62 ? -9.289 -7.828 -7.715 1 95.38 62 ARG B N 1
ATOM 1586 C CA . ARG B 1 62 ? -9.484 -7.746 -6.273 1 95.38 62 ARG B CA 1
ATOM 1587 C C . ARG B 1 62 ? -8.32 -8.383 -5.527 1 95.38 62 ARG B C 1
ATOM 1589 O O . ARG B 1 62 ? -7.785 -7.805 -4.578 1 95.38 62 ARG B O 1
ATOM 1596 N N . GLY B 1 63 ? -7.84 -9.469 -6.008 1 95.44 63 GLY B N 1
ATOM 1597 C CA . GLY B 1 63 ? -6.758 -10.195 -5.363 1 95.44 63 GLY B CA 1
ATOM 1598 C C . GLY B 1 63 ? -5.41 -9.523 -5.527 1 95.44 63 GLY B C 1
ATOM 1599 O O . GLY B 1 63 ? -4.512 -9.719 -4.707 1 95.44 63 GLY B O 1
ATOM 1600 N N . ALA B 1 64 ? -5.273 -8.773 -6.574 1 96.69 64 ALA B N 1
ATOM 1601 C CA . ALA B 1 64 ? -4.008 -8.094 -6.848 1 96.69 64 ALA B CA 1
ATOM 1602 C C . ALA B 1 64 ? -4.059 -6.637 -6.402 1 96.69 64 ALA B C 1
ATOM 1604 O O . ALA B 1 64 ? -3.09 -5.891 -6.578 1 96.69 64 ALA B O 1
ATOM 1605 N N . PHE B 1 65 ? -5.191 -6.191 -5.844 1 96 65 PHE B N 1
ATOM 1606 C CA . PHE B 1 65 ? -5.387 -4.859 -5.289 1 96 65 PHE B CA 1
ATOM 1607 C C . PHE B 1 65 ? -5.23 -3.793 -6.371 1 96 65 PHE B C 1
ATOM 1609 O O . PHE B 1 65 ? -4.605 -2.756 -6.141 1 96 65 PHE B O 1
ATOM 1616 N N . VAL B 1 66 ? -5.723 -4.055 -7.582 1 96.94 66 VAL B N 1
ATOM 1617 C CA . VAL B 1 66 ? -5.723 -3.096 -8.68 1 96.94 66 VAL B CA 1
ATOM 1618 C C . VAL B 1 66 ? -7.141 -2.947 -9.234 1 96.94 66 VAL B C 1
ATOM 1620 O O . VAL B 1 66 ? -8.047 -3.689 -8.844 1 96.94 66 VAL B O 1
ATOM 1623 N N . THR B 1 67 ? -7.34 -1.98 -10.055 1 96.25 67 THR B N 1
ATOM 1624 C CA . THR B 1 67 ? -8.641 -1.788 -10.68 1 96.25 67 THR B CA 1
ATOM 1625 C C . THR B 1 67 ? -8.906 -2.873 -11.719 1 96.25 67 THR B C 1
ATOM 1627 O O . THR B 1 67 ? -7.969 -3.471 -12.258 1 96.25 67 THR B O 1
ATOM 1630 N N . ARG B 1 68 ? -10.18 -3.1 -12.023 1 97.06 68 ARG B N 1
ATOM 1631 C CA . ARG B 1 68 ? -10.586 -4.047 -13.062 1 97.06 68 ARG B CA 1
ATOM 1632 C C . ARG B 1 68 ? -9.992 -3.666 -14.414 1 97.06 68 ARG B C 1
ATOM 1634 O O . ARG B 1 68 ? -9.57 -4.535 -15.18 1 97.06 68 ARG B O 1
ATOM 1641 N N . GLN B 1 69 ? -9.938 -2.404 -14.633 1 97.75 69 GLN B N 1
ATOM 1642 C CA . GLN B 1 69 ? -9.383 -1.916 -15.891 1 97.75 69 GLN B CA 1
ATOM 1643 C C . GLN B 1 69 ? -7.902 -2.273 -16.016 1 97.75 69 GLN B C 1
ATOM 1645 O O . GLN B 1 69 ? -7.457 -2.744 -17.062 1 97.75 69 GLN B O 1
ATOM 1650 N N . THR B 1 70 ? -7.184 -2.07 -14.961 1 97.88 70 THR B N 1
ATOM 1651 C CA . THR B 1 70 ? -5.762 -2.395 -14.938 1 97.88 70 THR B CA 1
ATOM 1652 C C . THR B 1 70 ? -5.547 -3.889 -15.164 1 97.88 70 THR B C 1
ATOM 1654 O O . THR B 1 70 ? -4.684 -4.285 -15.953 1 97.88 70 THR B O 1
ATOM 1657 N N . MET B 1 71 ? -6.332 -4.645 -14.508 1 98.12 71 MET B N 1
ATOM 1658 C CA . MET B 1 71 ? -6.211 -6.094 -14.625 1 98.12 71 MET B CA 1
ATOM 1659 C C . MET B 1 71 ? -6.574 -6.562 -16.031 1 98.12 71 MET B C 1
ATOM 1661 O O . MET B 1 71 ? -5.93 -7.457 -16.578 1 98.12 71 MET B O 1
ATOM 1665 N N . ASN B 1 72 ? -7.551 -5.965 -16.625 1 97.69 72 ASN B N 1
ATOM 1666 C CA . ASN B 1 72 ? -7.969 -6.332 -17.969 1 97.69 72 ASN B CA 1
ATOM 1667 C C . ASN B 1 72 ? -6.855 -6.098 -18.984 1 97.69 72 ASN B C 1
ATOM 1669 O O . ASN B 1 72 ? -6.594 -6.949 -19.828 1 97.69 72 ASN B O 1
ATOM 1673 N N . VAL B 1 73 ? -6.27 -4.961 -18.875 1 98.44 73 VAL B N 1
ATOM 1674 C CA . VAL B 1 73 ? -5.164 -4.625 -19.766 1 98.44 73 VAL B CA 1
ATOM 1675 C C . VAL B 1 73 ? -4.039 -5.645 -19.609 1 98.44 73 VAL B C 1
ATOM 1677 O O . VAL B 1 73 ? -3.484 -6.129 -20.594 1 98.44 73 VAL B O 1
ATOM 1680 N N . LEU B 1 74 ? -3.746 -6.004 -18.438 1 98 74 LEU B N 1
ATOM 1681 C CA . LEU B 1 74 ? -2.688 -6.969 -18.156 1 98 74 LEU B CA 1
ATOM 1682 C C . LEU B 1 74 ? -3.051 -8.344 -18.688 1 98 74 LEU B C 1
ATOM 1684 O O . LEU B 1 74 ? -2.225 -9.008 -19.328 1 98 74 LEU B O 1
ATOM 1688 N N . LEU B 1 75 ? -4.258 -8.758 -18.438 1 97.56 75 LEU B N 1
ATOM 1689 C CA . LEU B 1 75 ? -4.707 -10.07 -18.906 1 97.56 75 LEU B CA 1
ATOM 1690 C C . LEU B 1 75 ? -4.617 -10.164 -20.422 1 97.56 75 LEU B C 1
ATOM 1692 O O . LEU B 1 75 ? -4.211 -11.195 -20.953 1 97.56 75 LEU B O 1
ATOM 1696 N N . GLN B 1 76 ? -5 -9.133 -21.062 1 97.38 76 GLN B N 1
ATOM 1697 C CA . GLN B 1 76 ? -4.898 -9.102 -22.516 1 97.38 76 GLN B CA 1
ATOM 1698 C C . GLN B 1 76 ? -3.451 -9.258 -22.984 1 97.38 76 GLN B C 1
ATOM 1700 O O . GLN B 1 76 ? -3.162 -10.008 -23.906 1 97.38 76 GLN B O 1
ATOM 1705 N N . ALA B 1 77 ? -2.59 -8.555 -22.344 1 97.94 77 ALA B N 1
ATOM 1706 C CA . ALA B 1 77 ? -1.171 -8.641 -22.672 1 97.94 77 ALA B CA 1
ATOM 1707 C C . ALA B 1 77 ? -0.632 -10.047 -22.406 1 97.94 77 ALA B C 1
ATOM 1709 O O . ALA B 1 77 ? 0.112 -10.594 -23.234 1 97.94 77 ALA B O 1
ATOM 1710 N N . LEU B 1 78 ? -1.003 -10.641 -21.312 1 97.75 78 LEU B N 1
ATOM 1711 C CA . LEU B 1 78 ? -0.543 -11.969 -20.953 1 97.75 78 LEU B CA 1
ATOM 1712 C C . LEU B 1 78 ? -1.068 -13.016 -21.922 1 97.75 78 LEU B C 1
ATOM 1714 O O . LEU B 1 78 ? -0.386 -14 -22.219 1 97.75 78 LEU B O 1
ATOM 1718 N N . GLU B 1 79 ? -2.264 -12.781 -22.312 1 97.44 79 GLU B N 1
ATOM 1719 C CA . GLU B 1 79 ? -2.846 -13.672 -23.312 1 97.44 79 GLU B CA 1
ATOM 1720 C C . GLU B 1 79 ? -2.098 -13.57 -24.641 1 97.44 79 GLU B C 1
ATOM 1722 O O . GLU B 1 79 ? -1.772 -14.594 -25.25 1 97.44 79 GLU B O 1
ATOM 1727 N N . ARG B 1 80 ? -1.879 -12.375 -25.062 1 97.25 80 ARG B N 1
ATOM 1728 C CA . ARG B 1 80 ? -1.141 -12.141 -26.297 1 97.25 80 ARG B CA 1
ATOM 1729 C C . ARG B 1 80 ? 0.252 -12.758 -26.219 1 97.25 80 ARG B C 1
ATOM 1731 O O . ARG B 1 80 ? 0.731 -13.328 -27.203 1 97.25 80 ARG B O 1
ATOM 1738 N N . ASP B 1 81 ? 0.854 -12.727 -25.047 1 96.81 81 ASP B N 1
ATOM 1739 C CA . ASP B 1 81 ? 2.211 -13.234 -24.844 1 96.81 81 ASP B CA 1
ATOM 1740 C C . ASP B 1 81 ? 2.211 -14.742 -24.641 1 96.81 81 ASP B C 1
ATOM 1742 O O . ASP B 1 81 ? 3.273 -15.359 -24.531 1 96.81 81 ASP B O 1
ATOM 1746 N N . GLY B 1 82 ? 1.047 -15.32 -24.516 1 97.25 82 GLY B N 1
ATOM 1747 C CA . GLY B 1 82 ? 0.917 -16.766 -24.438 1 97.25 82 GLY B CA 1
ATOM 1748 C C . GLY B 1 82 ? 1.054 -17.297 -23.016 1 97.25 82 GLY B C 1
ATOM 1749 O O . GLY B 1 82 ? 1.289 -18.484 -22.828 1 97.25 82 GLY B O 1
ATOM 1750 N N . HIS B 1 83 ? 0.912 -16.422 -21.984 1 97.75 83 HIS B N 1
ATOM 1751 C CA . HIS B 1 83 ? 1.085 -16.844 -20.594 1 97.75 83 HIS B CA 1
ATOM 1752 C C . HIS B 1 83 ? -0.249 -17.234 -19.953 1 97.75 83 HIS B C 1
ATOM 1754 O O . HIS B 1 83 ? -0.281 -17.938 -18.953 1 97.75 83 HIS B O 1
ATOM 1760 N N . VAL B 1 84 ? -1.349 -16.703 -20.562 1 98 84 VAL B N 1
ATOM 1761 C CA . VAL B 1 84 ? -2.697 -16.938 -20.062 1 98 84 VAL B CA 1
ATOM 1762 C C . VAL B 1 84 ? -3.637 -17.25 -21.219 1 98 84 VAL B C 1
ATOM 1764 O O . VAL B 1 84 ? -3.424 -16.766 -22.344 1 98 84 VAL B O 1
ATOM 1767 N N . THR B 1 85 ? -4.582 -18.047 -20.922 1 97.25 85 THR B N 1
ATOM 1768 C CA . THR B 1 85 ? -5.645 -18.297 -21.875 1 97.25 85 THR B CA 1
ATOM 1769 C C . THR B 1 85 ? -7.008 -17.953 -21.281 1 97.25 85 THR B C 1
ATOM 1771 O O . THR B 1 85 ? -7.215 -18.094 -20.078 1 97.25 85 THR B O 1
ATOM 1774 N N . ARG B 1 86 ? -7.82 -17.484 -22.094 1 94.62 86 ARG B N 1
ATOM 1775 C CA . ARG B 1 86 ? -9.219 -17.25 -21.766 1 94.62 86 ARG B CA 1
ATOM 1776 C C . ARG B 1 86 ? -10.141 -17.734 -22.875 1 94.62 86 ARG B C 1
ATOM 1778 O O . ARG B 1 86 ? -9.773 -17.688 -24.062 1 94.62 86 ARG B O 1
ATOM 1785 N N . PRO B 1 87 ? -11.289 -18.234 -22.438 1 92 87 PRO B N 1
ATOM 1786 C CA . PRO B 1 87 ? -12.219 -18.656 -23.5 1 92 87 PRO B CA 1
ATOM 1787 C C . PRO B 1 87 ? -12.789 -17.469 -24.281 1 92 87 PRO B C 1
ATOM 1789 O O . PRO B 1 87 ? -12.867 -16.359 -23.75 1 92 87 PRO B O 1
ATOM 1792 N N . ALA B 1 88 ? -13.188 -17.781 -25.469 1 88.06 88 ALA B N 1
ATOM 1793 C CA . ALA B 1 88 ? -13.781 -16.75 -26.328 1 88.06 88 ALA B CA 1
ATOM 1794 C C . ALA B 1 88 ? -15.141 -16.312 -25.781 1 88.06 88 ALA B C 1
ATOM 1796 O O . ALA B 1 88 ? -15.508 -15.148 -25.906 1 88.06 88 ALA B O 1
ATOM 1797 N N . GLU B 1 89 ? -15.812 -17.359 -25.219 1 88.5 89 GLU B N 1
ATOM 1798 C CA . GLU B 1 89 ? -17.125 -17.078 -24.641 1 88.5 89 GLU B CA 1
ATOM 1799 C C . GLU B 1 89 ? -17.219 -17.578 -23.203 1 88.5 89 GLU B C 1
ATOM 1801 O O . GLU B 1 89 ? -16.641 -18.609 -22.859 1 88.5 89 GLU B O 1
ATOM 1806 N N . ALA B 1 90 ? -17.984 -16.828 -22.516 1 85.5 90 ALA B N 1
ATOM 1807 C CA . ALA B 1 90 ? -18.172 -17.203 -21.109 1 85.5 90 ALA B CA 1
ATOM 1808 C C . ALA B 1 90 ? -19.016 -18.484 -21 1 85.5 90 ALA B C 1
ATOM 1810 O O . ALA B 1 90 ? -20.109 -18.562 -21.578 1 85.5 90 ALA B O 1
ATOM 1811 N N . PRO B 1 91 ? -18.5 -19.453 -20.312 1 81.62 91 PRO B N 1
ATOM 1812 C CA . PRO B 1 91 ? -19.328 -20.641 -20.125 1 81.62 91 PRO B CA 1
ATOM 1813 C C . PRO B 1 91 ? -20.609 -20.359 -19.344 1 81.62 91 PRO B C 1
ATOM 1815 O O . PRO B 1 91 ? -21.672 -20.891 -19.688 1 81.62 91 PRO B O 1
ATOM 1818 N N . VAL B 1 92 ? -20.438 -19.641 -18.359 1 76.88 92 VAL B N 1
ATOM 1819 C CA . VAL B 1 92 ? -21.562 -19.234 -17.516 1 76.88 92 VAL B CA 1
ATOM 1820 C C . VAL B 1 92 ? -21.469 -17.734 -17.219 1 76.88 92 VAL B C 1
ATOM 1822 O O . VAL B 1 92 ? -20.406 -17.234 -16.859 1 76.88 92 VAL B O 1
ATOM 1825 N N . GLY B 1 93 ? -22.516 -17.047 -17.453 1 80.69 93 GLY B N 1
ATOM 1826 C CA . GLY B 1 93 ? -22.547 -15.625 -17.172 1 80.69 93 GLY B CA 1
ATOM 1827 C C . GLY B 1 93 ? -21.656 -14.805 -18.094 1 80.69 93 GLY B C 1
ATOM 1828 O O . GLY B 1 93 ? -21.672 -15.016 -19.312 1 80.69 93 GLY B O 1
ATOM 1829 N N . LYS B 1 94 ? -21 -13.789 -17.5 1 80.25 94 LYS B N 1
ATOM 1830 C CA . LYS B 1 94 ? -20.203 -12.867 -18.297 1 80.25 94 LYS B CA 1
ATOM 1831 C C . LYS B 1 94 ? -18.719 -13.008 -17.984 1 80.25 94 LYS B C 1
ATOM 1833 O O . LYS B 1 94 ? -17.875 -12.453 -18.688 1 80.25 94 LYS B O 1
ATOM 1838 N N . ALA B 1 95 ? -18.484 -13.812 -17 1 85 95 ALA B N 1
ATOM 1839 C CA . ALA B 1 95 ? -17.094 -13.93 -16.578 1 85 95 ALA B CA 1
ATOM 1840 C C . ALA B 1 95 ? -16.312 -14.859 -17.5 1 85 95 ALA B C 1
ATOM 1842 O O . ALA B 1 95 ? -16.828 -15.891 -17.938 1 85 95 ALA B O 1
ATOM 1843 N N . LEU B 1 96 ? -15.109 -14.461 -17.922 1 90.62 96 LEU B N 1
ATOM 1844 C CA . LEU B 1 96 ? -14.188 -15.281 -18.688 1 90.62 96 LEU B CA 1
ATOM 1845 C C . LEU B 1 96 ? -13.078 -15.836 -17.797 1 90.62 96 LEU B C 1
ATOM 1847 O O . LEU B 1 96 ? -12.141 -15.109 -17.453 1 90.62 96 LEU B O 1
ATOM 1851 N N . PRO B 1 97 ? -13.195 -17.047 -17.453 1 93.75 97 PRO B N 1
ATOM 1852 C CA . PRO B 1 97 ? -12.18 -17.625 -16.562 1 93.75 97 PRO B CA 1
ATOM 1853 C C . PRO B 1 97 ? -10.805 -17.703 -17.219 1 93.75 97 PRO B C 1
ATOM 1855 O O . PRO B 1 97 ? -10.672 -18.219 -18.328 1 93.75 97 PRO B O 1
ATOM 1858 N N . ALA B 1 98 ? -9.836 -17.234 -16.547 1 96.25 98 ALA B N 1
ATOM 1859 C CA . ALA B 1 98 ? -8.461 -17.234 -17.062 1 96.25 98 ALA B CA 1
ATOM 1860 C C . ALA B 1 98 ? -7.676 -18.406 -16.484 1 96.25 98 ALA B C 1
ATOM 1862 O O . ALA B 1 98 ? -7.883 -18.797 -15.328 1 96.25 98 ALA B O 1
ATOM 1863 N N . ARG B 1 99 ? -6.773 -18.938 -17.312 1 97.12 99 ARG B N 1
ATOM 1864 C CA . ARG B 1 99 ? -5.914 -20.031 -16.875 1 97.12 99 ARG B CA 1
ATOM 1865 C C . ARG B 1 99 ? -4.473 -19.812 -17.312 1 97.12 99 ARG B C 1
ATOM 1867 O O . ARG B 1 99 ? -4.227 -19.234 -18.375 1 97.12 99 ARG B O 1
ATOM 1874 N N . LEU B 1 100 ? -3.564 -20.375 -16.516 1 97.44 100 LEU B N 1
ATOM 1875 C CA . LEU B 1 100 ? -2.16 -20.312 -16.906 1 97.44 100 LEU B CA 1
ATOM 1876 C C . LEU B 1 100 ? -1.851 -21.328 -18 1 97.44 100 LEU B C 1
ATOM 1878 O O . LEU B 1 100 ? -2.348 -22.469 -17.953 1 97.44 100 LEU B O 1
ATOM 1882 N N . THR B 1 101 ? -1.021 -20.906 -18.938 1 97.81 101 THR B N 1
ATOM 1883 C CA . THR B 1 101 ? -0.402 -21.859 -19.859 1 97.81 101 THR B CA 1
ATOM 1884 C C . THR B 1 101 ? 0.865 -22.453 -19.266 1 97.81 101 THR B C 1
ATOM 1886 O O . THR B 1 101 ? 1.339 -22 -18.219 1 97.81 101 THR B O 1
ATOM 1889 N N . PRO B 1 102 ? 1.393 -23.531 -19.875 1 97.06 102 PRO B N 1
ATOM 1890 C CA . PRO B 1 102 ? 2.688 -24.047 -19.422 1 97.06 102 PRO B CA 1
ATOM 1891 C C . PRO B 1 102 ? 3.775 -22.984 -19.406 1 97.06 102 PRO B C 1
ATOM 1893 O O . PRO B 1 102 ? 4.59 -22.922 -18.484 1 97.06 102 PRO B O 1
ATOM 1896 N N . SER B 1 103 ? 3.699 -22.156 -20.391 1 97.06 103 SER B N 1
ATOM 1897 C CA . SER B 1 103 ? 4.664 -21.062 -20.453 1 97.06 103 SER B CA 1
ATOM 1898 C C . SER B 1 103 ? 4.461 -20.078 -19.297 1 97.06 103 SER B C 1
ATOM 1900 O O . SER B 1 103 ? 5.43 -19.594 -18.703 1 97.06 103 SER B O 1
ATOM 1902 N N . GLY B 1 104 ? 3.176 -19.766 -19.016 1 97.19 104 GLY B N 1
ATOM 1903 C CA . GLY B 1 104 ? 2.863 -18.906 -17.875 1 97.19 104 GLY B CA 1
ATOM 1904 C C . GLY B 1 104 ? 3.342 -19.484 -16.547 1 97.19 104 GLY B C 1
ATOM 1905 O O . GLY B 1 104 ? 3.846 -18.75 -15.695 1 97.19 104 GLY B O 1
ATOM 1906 N N . ARG B 1 105 ? 3.287 -20.766 -16.391 1 96.75 105 ARG B N 1
ATOM 1907 C CA . ARG B 1 105 ? 3.721 -21.438 -15.18 1 96.75 105 ARG B CA 1
ATOM 1908 C C . ARG B 1 105 ? 5.238 -21.391 -15.039 1 96.75 105 ARG B C 1
ATOM 1910 O O . ARG B 1 105 ? 5.758 -21.234 -13.93 1 96.75 105 ARG B O 1
ATOM 1917 N N . GLN B 1 106 ? 5.895 -21.562 -16.141 1 95.62 106 GLN B N 1
ATOM 1918 C CA . GLN B 1 106 ? 7.352 -21.484 -16.125 1 95.62 106 GLN B CA 1
ATOM 1919 C C . GLN B 1 106 ? 7.82 -20.094 -15.727 1 95.62 106 GLN B C 1
ATOM 1921 O O . GLN B 1 106 ? 8.75 -19.953 -14.93 1 95.62 106 GLN B O 1
ATOM 1926 N N . SER B 1 107 ? 7.152 -19.125 -16.281 1 95.12 107 SER B N 1
ATOM 1927 C CA . SER B 1 107 ? 7.469 -17.734 -15.938 1 95.12 107 SER B CA 1
ATOM 1928 C C . SER B 1 107 ? 7.223 -17.469 -14.453 1 95.12 107 SER B C 1
ATOM 1930 O O . SER B 1 107 ? 8.039 -16.812 -13.797 1 95.12 107 SER B O 1
ATOM 1932 N N . LEU B 1 108 ? 6.172 -18 -13.914 1 96.75 108 LEU B N 1
ATOM 1933 C CA . LEU B 1 108 ? 5.816 -17.812 -12.508 1 96.75 108 LEU B CA 1
ATOM 1934 C C . LEU B 1 108 ? 6.848 -18.469 -11.594 1 96.75 108 LEU B C 1
ATOM 1936 O O . LEU B 1 108 ? 7.211 -17.906 -10.562 1 96.75 108 LEU B O 1
ATOM 1940 N N . GLU B 1 109 ? 7.332 -19.594 -11.938 1 95.38 109 GLU B N 1
ATOM 1941 C CA . GLU B 1 109 ? 8.273 -20.344 -11.109 1 95.38 109 GLU B CA 1
ATOM 1942 C C . GLU B 1 109 ? 9.547 -19.531 -10.859 1 95.38 109 GLU B C 1
ATOM 1944 O O . GLU B 1 109 ? 10.047 -19.469 -9.734 1 95.38 109 GLU B O 1
ATOM 1949 N N . LYS B 1 110 ? 10.031 -18.906 -11.906 1 94 110 LYS B N 1
ATOM 1950 C CA . LYS B 1 110 ? 11.211 -18.062 -11.781 1 94 110 LYS B CA 1
ATOM 1951 C C . LYS B 1 110 ? 10.93 -16.859 -10.875 1 94 110 LYS B C 1
ATOM 1953 O O . LYS B 1 110 ? 11.758 -16.5 -10.031 1 94 110 LYS B O 1
ATOM 1958 N N . ALA B 1 111 ? 9.789 -16.312 -11.039 1 96.06 111 ALA B N 1
ATOM 1959 C CA . ALA B 1 111 ? 9.406 -15.141 -10.266 1 96.06 111 ALA B CA 1
ATOM 1960 C C . ALA B 1 111 ? 9.148 -15.5 -8.805 1 96.06 111 ALA B C 1
ATOM 1962 O O . ALA B 1 111 ? 9.484 -14.727 -7.906 1 96.06 111 ALA B O 1
ATOM 1963 N N . THR B 1 112 ? 8.617 -16.672 -8.57 1 95 112 THR B N 1
ATOM 1964 C CA . THR B 1 112 ? 8.281 -17.125 -7.223 1 95 112 THR B CA 1
ATOM 1965 C C . THR B 1 112 ? 9.531 -17.25 -6.359 1 95 112 THR B C 1
ATOM 1967 O O . THR B 1 112 ? 9.539 -16.828 -5.203 1 95 112 THR B O 1
ATOM 1970 N N . ALA B 1 113 ? 10.555 -17.812 -6.934 1 93.62 113 ALA B N 1
ATOM 1971 C CA . ALA B 1 113 ? 11.812 -17.938 -6.203 1 93.62 113 ALA B CA 1
ATOM 1972 C C . ALA B 1 113 ? 12.359 -16.578 -5.801 1 93.62 113 ALA B C 1
ATOM 1974 O O . ALA B 1 113 ? 12.828 -16.391 -4.676 1 93.62 113 ALA B O 1
ATOM 1975 N N . ALA B 1 114 ? 12.289 -15.641 -6.688 1 94.88 114 ALA B N 1
ATOM 1976 C CA . ALA B 1 114 ? 12.773 -14.289 -6.426 1 94.88 114 ALA B CA 1
ATOM 1977 C C . ALA B 1 114 ? 11.945 -13.609 -5.344 1 94.88 114 ALA B C 1
ATOM 1979 O O . ALA B 1 114 ? 12.492 -13.039 -4.395 1 94.88 114 ALA B O 1
ATOM 1980 N N . VAL B 1 115 ? 10.641 -13.719 -5.398 1 95.69 115 VAL B N 1
ATOM 1981 C CA . VAL B 1 115 ? 9.742 -13.07 -4.449 1 95.69 115 VAL B CA 1
ATOM 1982 C C . VAL B 1 115 ? 9.859 -13.734 -3.082 1 95.69 115 VAL B C 1
ATOM 1984 O O . VAL B 1 115 ? 9.789 -13.062 -2.049 1 95.69 115 VAL B O 1
ATOM 1987 N N . ARG B 1 116 ? 10.094 -14.984 -3.084 1 94.19 116 ARG B N 1
ATOM 1988 C CA . ARG B 1 116 ? 10.273 -15.719 -1.834 1 94.19 116 ARG B CA 1
ATOM 1989 C C . ARG B 1 116 ? 11.492 -15.203 -1.072 1 94.19 116 ARG B C 1
ATOM 1991 O O . ARG B 1 116 ? 11.469 -15.117 0.157 1 94.19 116 ARG B O 1
ATOM 1998 N N . SER B 1 117 ? 12.516 -14.906 -1.759 1 94.69 117 SER B N 1
ATOM 1999 C CA . SER B 1 117 ? 13.703 -14.367 -1.11 1 94.69 117 SER B CA 1
ATOM 2000 C C . SER B 1 117 ? 13.406 -13.047 -0.409 1 94.69 117 SER B C 1
ATOM 2002 O O . SER B 1 117 ? 13.953 -12.766 0.658 1 94.69 117 SER B O 1
ATOM 2004 N N . VAL B 1 118 ? 12.562 -12.227 -1.006 1 96.31 118 VAL B N 1
ATOM 2005 C CA . VAL B 1 118 ? 12.164 -10.953 -0.418 1 96.31 118 VAL B CA 1
ATOM 2006 C C . VAL B 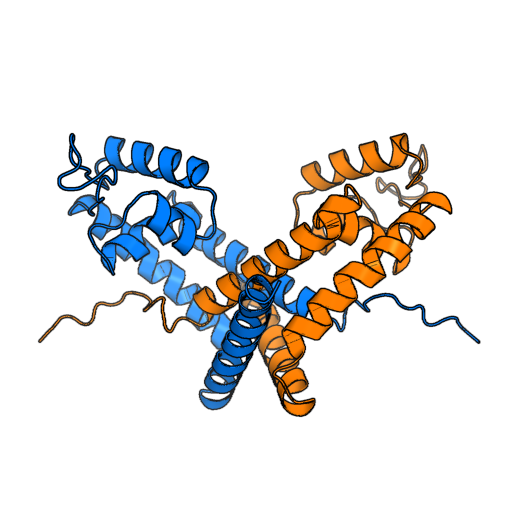1 118 ? 11.344 -11.203 0.849 1 96.31 118 VAL B C 1
ATOM 2008 O O . VAL B 1 118 ? 11.562 -10.547 1.872 1 96.31 118 VAL B O 1
ATOM 2011 N N . GLU B 1 119 ? 10.43 -12.133 0.794 1 94.81 119 GLU B N 1
ATOM 2012 C CA . GLU B 1 119 ? 9.602 -12.461 1.947 1 94.81 119 GLU B CA 1
ATOM 2013 C C . GLU B 1 119 ? 10.445 -12.977 3.107 1 94.81 119 GLU B C 1
ATOM 2015 O O . GLU B 1 119 ? 10.227 -12.602 4.262 1 94.81 119 GLU B O 1
ATOM 2020 N N . LEU B 1 120 ? 11.383 -13.82 2.785 1 94.44 120 LEU B N 1
ATOM 2021 C CA . LEU B 1 120 ? 12.266 -14.359 3.812 1 94.44 120 LEU B CA 1
ATOM 2022 C C . LEU B 1 120 ? 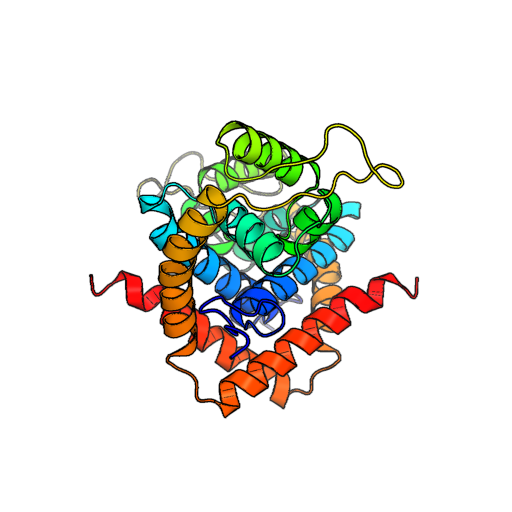13.086 -13.25 4.461 1 94.44 120 LEU B C 1
ATOM 2024 O O . LEU B 1 120 ? 13.242 -13.219 5.684 1 94.44 120 LEU B O 1
ATOM 2028 N N . ARG B 1 121 ? 13.586 -12.367 3.637 1 95.69 121 ARG B N 1
ATOM 2029 C CA . ARG B 1 121 ? 14.32 -11.219 4.156 1 95.69 121 ARG B CA 1
ATOM 2030 C C . ARG B 1 121 ? 13.445 -10.367 5.062 1 95.69 121 ARG B C 1
ATOM 2032 O O . ARG B 1 121 ? 13.859 -9.977 6.156 1 95.69 121 ARG B O 1
ATOM 2039 N N . MET B 1 122 ? 12.227 -10.086 4.637 1 97.19 122 MET B N 1
ATOM 2040 C CA . MET B 1 122 ? 11.266 -9.273 5.383 1 97.19 122 MET B CA 1
ATOM 2041 C C . MET B 1 122 ? 11.055 -9.836 6.785 1 97.19 122 MET B C 1
ATOM 2043 O O . MET B 1 122 ? 10.914 -9.078 7.746 1 97.19 122 MET B O 1
ATOM 2047 N N . LEU B 1 123 ? 11.141 -11.148 6.906 1 96.56 123 LEU B N 1
ATOM 2048 C CA . LEU B 1 123 ? 10.75 -11.812 8.148 1 96.56 123 LEU B CA 1
ATOM 2049 C C . LEU B 1 123 ? 11.984 -12.195 8.961 1 96.56 123 LEU B C 1
ATOM 2051 O O . LEU B 1 123 ? 11.859 -12.711 10.078 1 96.56 123 LEU B O 1
ATOM 2055 N N . SER B 1 124 ? 13.188 -12 8.453 1 94.88 124 SER B N 1
ATOM 2056 C CA . SER B 1 124 ? 14.43 -12.508 9.016 1 94.88 124 SER B CA 1
ATOM 2057 C C . SER B 1 124 ? 14.656 -11.984 10.43 1 94.88 124 SER B C 1
ATOM 2059 O O . SER B 1 124 ? 15.328 -12.625 11.242 1 94.88 124 SER B O 1
ATOM 2061 N N . GLY B 1 125 ? 14.07 -10.867 10.812 1 93.56 125 GLY B N 1
ATOM 2062 C CA . GLY B 1 125 ? 14.273 -10.297 12.133 1 93.56 125 GLY B CA 1
ATOM 2063 C C . GLY B 1 125 ? 13.188 -10.68 13.125 1 93.56 125 GLY B C 1
ATOM 2064 O O . GLY B 1 125 ? 13.125 -10.125 14.227 1 93.56 125 GLY B O 1
ATOM 2065 N N . MET B 1 126 ? 12.43 -11.648 12.766 1 96.12 126 MET B N 1
ATOM 2066 C CA . MET B 1 126 ? 11.281 -12.008 13.594 1 96.12 126 MET B CA 1
ATOM 2067 C C . MET B 1 126 ? 11.312 -13.492 13.953 1 96.12 126 MET B C 1
ATOM 2069 O O . MET B 1 126 ? 11.625 -14.328 13.102 1 96.12 126 MET B O 1
ATOM 2073 N N . SER B 1 127 ? 11 -13.812 15.188 1 96.56 127 SER B N 1
ATOM 2074 C CA . SER B 1 127 ? 10.766 -15.203 15.578 1 96.56 127 SER B CA 1
ATOM 2075 C C . SER B 1 127 ? 9.453 -15.719 15.023 1 96.56 127 SER B C 1
ATOM 2077 O O . SER B 1 127 ? 8.633 -14.945 14.523 1 96.56 127 SER B O 1
ATOM 2079 N N . GLY B 1 128 ? 9.266 -17.031 15.086 1 96 128 GLY B N 1
ATOM 2080 C CA . GLY B 1 128 ? 7.996 -17.609 14.68 1 96 128 GLY B CA 1
ATOM 2081 C C . GLY B 1 128 ? 6.809 -17.062 15.438 1 96 128 GLY B C 1
ATOM 2082 O O . GLY B 1 128 ? 5.754 -16.797 14.852 1 96 128 GLY B O 1
ATOM 2083 N N . ALA B 1 129 ? 7.027 -16.828 16.703 1 95.88 129 ALA B N 1
ATOM 2084 C CA . ALA B 1 129 ? 5.965 -16.266 17.547 1 95.88 129 ALA B CA 1
ATOM 2085 C C . ALA B 1 129 ? 5.645 -14.836 17.141 1 95.88 129 ALA B C 1
ATOM 2087 O O . ALA B 1 129 ? 4.48 -14.43 17.141 1 95.88 129 ALA B O 1
ATOM 2088 N N . GLU B 1 130 ? 6.668 -14.102 16.812 1 95.62 130 GLU B N 1
ATOM 2089 C CA . GLU B 1 130 ? 6.48 -12.719 16.375 1 95.62 130 GLU B CA 1
ATOM 2090 C C . GLU B 1 130 ? 5.75 -12.656 15.039 1 95.62 130 GLU B C 1
ATOM 2092 O O . GLU B 1 130 ? 4.895 -11.797 14.828 1 95.62 130 GLU B O 1
ATOM 2097 N N . GLN B 1 131 ? 6.074 -13.57 14.164 1 96.88 131 GLN B N 1
ATOM 2098 C CA . GLN B 1 131 ? 5.398 -13.641 12.875 1 96.88 131 GLN B CA 1
ATOM 2099 C C . GLN B 1 131 ? 3.92 -13.969 13.039 1 96.88 131 GLN B C 1
ATOM 2101 O O . GLN B 1 131 ? 3.064 -13.375 12.383 1 96.88 131 GLN B O 1
ATOM 2106 N N . GLU B 1 132 ? 3.658 -14.867 13.914 1 96.19 132 GLU B N 1
ATOM 2107 C CA . GLU B 1 132 ? 2.27 -15.227 14.18 1 96.19 132 GLU B CA 1
ATOM 2108 C C . GLU B 1 132 ? 1.495 -14.055 14.773 1 96.19 132 GLU B C 1
ATOM 2110 O O . GLU B 1 132 ? 0.343 -13.812 14.406 1 96.19 132 GLU B O 1
ATOM 2115 N N . ALA B 1 133 ? 2.115 -13.352 15.664 1 95.88 133 ALA B N 1
ATOM 2116 C CA . ALA B 1 133 ? 1.484 -12.18 16.266 1 95.88 133 ALA B CA 1
ATOM 2117 C C . ALA B 1 133 ? 1.22 -11.102 15.211 1 95.88 133 ALA B C 1
ATOM 2119 O O . ALA B 1 133 ? 0.156 -10.484 15.203 1 95.88 133 ALA B O 1
ATOM 2120 N N . ALA B 1 134 ? 2.191 -10.906 14.344 1 96.81 134 ALA B N 1
ATOM 2121 C CA . ALA B 1 134 ? 2.02 -9.953 13.25 1 96.81 134 ALA B CA 1
ATOM 2122 C C . ALA B 1 134 ? 0.86 -10.359 12.352 1 96.81 134 ALA B C 1
ATOM 2124 O O . ALA B 1 134 ? 0.063 -9.516 11.938 1 96.81 134 ALA B O 1
ATOM 2125 N N . PHE B 1 135 ? 0.788 -11.641 12.102 1 97.06 135 PHE B N 1
ATOM 2126 C CA . PHE B 1 135 ? -0.285 -12.18 11.281 1 97.06 135 PHE B CA 1
ATOM 2127 C C . PHE B 1 135 ? -1.646 -11.883 11.898 1 97.06 135 PHE B C 1
ATOM 2129 O O . PHE B 1 135 ? -2.543 -11.375 11.219 1 97.06 135 PHE B O 1
ATOM 2136 N N . ARG B 1 136 ? -1.761 -12.062 13.148 1 96.56 136 ARG B N 1
ATOM 2137 C CA . ARG B 1 136 ? -3.02 -11.82 13.844 1 96.56 136 ARG B CA 1
ATOM 2138 C C . ARG B 1 136 ? -3.363 -10.336 13.859 1 96.56 136 ARG B C 1
ATOM 2140 O O . ARG B 1 136 ? -4.52 -9.961 13.664 1 96.56 136 ARG B O 1
ATOM 2147 N N . SER B 1 137 ? -2.4 -9.57 14.062 1 97.06 137 SER B N 1
ATOM 2148 C CA . SER B 1 137 ? -2.611 -8.133 14.102 1 97.06 137 SER B CA 1
ATOM 2149 C C . SER B 1 137 ? -3.084 -7.602 12.75 1 97.06 137 SER B C 1
ATOM 2151 O O . SER B 1 137 ? -4.047 -6.836 12.68 1 97.06 137 SER B O 1
ATOM 2153 N N . LEU B 1 138 ? -2.404 -8.016 11.695 1 97.31 138 LEU B N 1
ATOM 2154 C CA . LEU B 1 138 ? -2.771 -7.574 10.352 1 97.31 138 LEU B CA 1
ATOM 2155 C C . LEU B 1 138 ? -4.172 -8.047 9.984 1 97.31 138 LEU B C 1
ATOM 2157 O O . LEU B 1 138 ? -4.953 -7.297 9.398 1 97.31 138 LEU B O 1
ATOM 2161 N N . LYS B 1 139 ? -4.504 -9.25 10.352 1 96.81 139 LYS B N 1
ATOM 2162 C CA . LYS B 1 139 ? -5.844 -9.773 10.109 1 96.81 139 LYS B CA 1
ATOM 2163 C C . LYS B 1 139 ? -6.895 -8.945 10.844 1 96.81 139 LYS B C 1
ATOM 2165 O O . LYS B 1 139 ? -7.957 -8.648 10.289 1 96.81 139 LYS B O 1
ATOM 2170 N N . SER B 1 140 ? -6.586 -8.625 12.031 1 96.81 140 SER B N 1
ATOM 2171 C CA . SER B 1 140 ? -7.496 -7.797 12.82 1 96.81 140 SER B CA 1
ATOM 2172 C C . SER B 1 140 ? -7.707 -6.434 12.172 1 96.81 140 SER B C 1
ATOM 2174 O O . SER B 1 140 ? -8.836 -5.945 12.094 1 96.81 140 SER B O 1
ATOM 2176 N N . MET B 1 141 ? -6.637 -5.793 11.703 1 97.38 141 MET B N 1
ATOM 2177 C CA . MET B 1 141 ? -6.73 -4.504 11.031 1 97.38 141 MET B CA 1
ATOM 2178 C C . MET B 1 141 ? -7.633 -4.594 9.805 1 97.38 141 MET B C 1
ATOM 2180 O O . MET B 1 141 ? -8.508 -3.744 9.602 1 97.38 141 MET B O 1
ATOM 2184 N N . VAL B 1 142 ? -7.422 -5.652 9.008 1 96.94 142 VAL B N 1
ATOM 2185 C CA . VAL B 1 142 ? -8.195 -5.844 7.789 1 96.94 142 VAL B CA 1
ATOM 2186 C C . VAL B 1 142 ? -9.68 -6.012 8.141 1 96.94 142 VAL B C 1
ATOM 2188 O O . VAL B 1 142 ? -10.539 -5.371 7.535 1 96.94 142 VAL B O 1
ATOM 2191 N N . ARG B 1 143 ? -9.945 -6.828 9.102 1 96.38 143 ARG B N 1
ATOM 2192 C CA . ARG B 1 143 ? -11.32 -7.074 9.516 1 96.38 143 ARG B CA 1
ATOM 2193 C C . ARG B 1 143 ? -11.992 -5.785 9.969 1 96.38 143 ARG B C 1
ATOM 2195 O O . ARG B 1 143 ? -13.117 -5.488 9.562 1 96.38 143 ARG B O 1
ATOM 2202 N N . SER B 1 144 ? -11.352 -5.039 10.781 1 96.56 144 SER B N 1
ATOM 2203 C CA . SER B 1 144 ? -11.898 -3.803 11.328 1 96.56 144 SER B CA 1
ATOM 2204 C C . SER B 1 144 ? -12.156 -2.775 10.234 1 96.56 144 SER B C 1
ATOM 2206 O O . SER B 1 144 ? -13.109 -1.994 10.32 1 96.56 144 SER B O 1
ATOM 2208 N N . LEU B 1 145 ? -11.32 -2.742 9.234 1 96.31 145 LEU B N 1
ATOM 2209 C CA . LEU B 1 145 ? -11.438 -1.753 8.172 1 96.31 145 LEU B CA 1
ATOM 2210 C C . LEU B 1 145 ? -12.516 -2.148 7.172 1 96.31 145 LEU B C 1
ATOM 2212 O O . LEU B 1 145 ? -13.125 -1.286 6.531 1 96.31 145 LEU B O 1
ATOM 2216 N N . ARG B 1 146 ? -12.758 -3.4 6.941 1 90.31 146 ARG B N 1
ATOM 2217 C CA . ARG B 1 146 ? -13.766 -3.871 5.996 1 90.31 146 ARG B CA 1
ATOM 2218 C C . ARG B 1 146 ? -15.148 -3.906 6.637 1 90.31 146 ARG B C 1
ATOM 2220 O O . ARG B 1 146 ? -16.156 -3.82 5.941 1 90.31 146 ARG B O 1
ATOM 2227 N N . THR B 1 147 ? -15.266 -4.359 7.902 1 69.25 147 THR B N 1
ATOM 2228 C CA . THR B 1 147 ? -16.562 -4.418 8.578 1 69.25 147 THR B CA 1
ATOM 2229 C C . THR B 1 147 ? -17.188 -3.031 8.648 1 69.25 147 THR B C 1
ATOM 2231 O O . THR B 1 147 ? -18.422 -2.906 8.719 1 69.25 147 THR B O 1
ATOM 2234 N N . GLY B 1 148 ? -16.578 -1.971 8.836 1 58.25 148 GLY B N 1
ATOM 2235 C CA . GLY B 1 148 ? -17.25 -0.684 8.836 1 58.25 148 GLY B CA 1
ATOM 2236 C C . GLY B 1 148 ? -18.016 -0.411 7.555 1 58.25 148 GLY B C 1
ATOM 2237 O O . GLY B 1 148 ? -18.75 0.576 7.457 1 58.25 148 GLY B O 1
ATOM 2238 N N . ASP B 1 149 ? -17.734 -0.986 6.402 1 50.22 149 ASP B N 1
ATOM 2239 C CA . ASP B 1 149 ? -18.5 -0.815 5.18 1 50.22 149 ASP B CA 1
ATOM 2240 C C . ASP B 1 149 ? -19.938 -1.317 5.359 1 50.22 149 ASP B C 1
ATOM 2242 O O . ASP B 1 149 ? -20.828 -0.932 4.609 1 50.22 149 ASP B O 1
ATOM 2246 N N . GLY B 1 150 ? -20.234 -2.342 5.996 1 39.66 150 GLY B N 1
ATOM 2247 C CA . GLY B 1 150 ? -21.578 -2.881 6.102 1 39.66 150 GLY B CA 1
ATOM 2248 C C . GLY B 1 150 ? -22.5 -2.027 6.949 1 39.66 150 GLY B C 1
ATOM 2249 O O . GLY B 1 150 ? -23.734 -2.086 6.805 1 39.66 150 GLY B O 1
ATOM 2250 N N . ASP B 1 151 ? -22.25 -1.699 8.156 1 35.59 151 ASP B N 1
ATOM 2251 C CA . ASP B 1 151 ? -23.375 -1.221 8.953 1 35.59 151 ASP B CA 1
ATOM 2252 C C . ASP B 1 151 ? -23.75 0.203 8.562 1 35.59 151 ASP B C 1
ATOM 2254 O O . ASP B 1 151 ? -24.594 0.828 9.211 1 35.59 151 ASP B O 1
ATOM 2258 N N . ALA B 1 152 ? -23.219 0.895 7.539 1 29.69 152 ALA B N 1
ATOM 2259 C CA . ALA B 1 152 ? -24.078 2.016 7.16 1 29.69 152 ALA B CA 1
ATOM 2260 C C . ALA B 1 152 ? -25.172 1.567 6.195 1 29.69 152 ALA B C 1
ATOM 2262 O O . ALA B 1 152 ? -24.938 0.745 5.309 1 29.69 152 ALA B O 1
#

pLDDT: mean 90.43, std 15.64, range [25.59, 98.44]

Secondary structure (DSSP, 8-state):
-----SS--GGG-HHHHHHHHHHHHHHHHHHHHGGGT--HHHHHHHHHHHHSTT--HHHHHHHHTS-HHHHHHHHHHHHHTTSEE--SS-SSTT----EE-HHHHHHHHHHHHHHHHHHHHHHTTS-HHHHHHHHHHHHHHHHHHHHTTT--/-----SS--GGG-HHHHHHHHHHHHHHHHHHHHGGGT--HHHHHHHHHHHHSTT--HHHHHHHHTS-HHHHHHHHHHHHHTTSEE--SS-SSTT----EE-HHHHHHHHHHHHHHHHHHHHHHTTS-HHHHHHHHHHHHHHHHHHHHTTT--

Foldseek 3Di:
DPCPDPDPPLVPDPVNVVVVLVVVLLVQLCVLCVVLVDHLLRLQLLVVCVVPFFDFLCRSCVRSVHDSVVSVVSQVVCVVVVQKDWDPQDPDDHTITIHGDPVVVVSNVSSVVSSVVSVCVSCVPDDPVRVVVVVVVVVVVVCVVVVVVPPD/DPCPDPDDPLVPDPVNVVVVLVVVLLVQLCVLCVVLVDHLLRLQLLVCCVVPFFDFLCRSCVRSVHDSVVSVVSQVVCVVVVQKDWDPQDPDDHTITIHGDPVVVVSNVSSVVSSVVSVCVSCVPDDPVRVVVVVVVVVVVVCVVVVVVPPD

Solvent-accessible surface area (backbone atoms only — not comparable to full-atom values): 16415 Å² total; per-residue (Å²): 127,83,76,80,59,95,58,82,55,60,93,74,30,62,70,48,42,40,44,49,30,36,50,43,49,50,52,52,41,34,61,59,25,46,88,73,75,36,50,61,59,55,50,41,47,50,51,49,29,71,76,41,65,46,44,28,53,61,56,44,8,61,76,50,74,48,51,50,68,58,35,43,56,49,50,51,51,34,35,74,72,50,28,32,46,60,56,95,60,41,89,60,80,82,48,43,40,31,33,66,30,74,60,26,49,53,53,40,54,60,48,39,58,45,45,47,52,50,53,50,42,30,45,65,85,48,53,74,68,52,50,52,51,40,47,52,46,39,50,43,29,36,49,40,51,55,53,66,65,62,82,108,127,83,76,80,60,93,58,84,54,61,96,72,30,62,68,48,41,40,42,50,30,36,50,43,48,49,53,52,43,35,61,58,26,45,88,73,75,36,49,60,58,56,48,40,46,49,52,50,28,71,77,42,65,48,43,27,54,60,55,44,8,62,75,49,74,48,52,52,66,60,35,45,57,49,51,51,51,33,35,74,71,49,26,32,45,61,58,94,61,42,89,62,80,82,50,42,41,29,33,66,30,74,60,27,49,55,55,43,54,60,48,39,58,43,47,48,53,50,54,49,42,32,45,65,83,49,53,73,68,53,49,51,51,38,46,52,46,40,51,41,30,36,50,39,49,56,55,64,65,62,81,109

Organism: Streptomyces venezuelae (NCBI:txid54571)

InterPro domains:
  IPR000835 MarR-type HTH domain [PF12802] (36-90)
  IPR000835 MarR-type HTH domain [PS50995] (11-143)
  IPR000835 MarR-type HTH domain [SM00347] (31-131)
  IPR036388 Winged helix-like DNA-binding domain superfamily [G3DSA:1.10.10.10] (2-148)
  IPR036390 Winged helix DNA-binding domain superfamily [SSF46785] (9-145)
  IPR039422 Transcription regulators MarR/SlyA-like [PTHR33164] (14-145)

Radius of gyration: 21.19 Å; Cα contacts (8 Å, |Δi|>4): 380; chains: 2; bounding box: 50×68×53 Å